Protein AF-0000000084349035 (afdb_homodimer)

InterPro domains:
  IPR007837 DNA damage-inducible protein DinB [PF05163] (9-173)
  IPR007837 DNA damage-inducible protein DinB [PTHR37302] (5-172)
  IPR034660 DinB/YfiT-like putative metalloenzymes [G3DSA:1.20.120.450] (2-173)
  IPR034660 DinB/YfiT-like putative metalloenzymes [SSF109854] (6-169)

Sequence (350 aa):
MNRIEHIGLLANYNQWMNRKVYETAGALTDAALTADRHAFFGSILGTLNHLTLGDTVWLKRFAEHPAGFSALAPLNAIATPVDLRQLAFADIRELSAHRAWLDQLILDWAHSLHESHLDQRLSYHSMGGVASEKPFFGLLTHFFNHQTHHRGQVTTLLSQAGVDVGDTDLLALIDMNRIEHIGLLANYNQWMNRKVYETAGALTDAALTADRHAFFGSILGTLNHLTLGDTVWLKRFAEHPAGFSALAPLNAIATPVDLRQLAFADIRELSAHRAWLDQLILDWAHSLHESHLDQRLSYHSMGGVASEKPFFGLLTHFFNHQTHHRGQVTTLLSQAGVDVGDTDLLALID

Structure (mmCIF, N/CA/C/O backbone):
data_AF-0000000084349035-model_v1
#
loop_
_entity.id
_entity.type
_entity.pdbx_description
1 polymer 'Uncharacterized damage-inducible protein DinB (Forms a four-helix bundle)'
#
loop_
_atom_site.group_PDB
_atom_site.id
_atom_site.type_symbol
_atom_site.label_atom_id
_atom_site.label_alt_id
_atom_site.label_comp_id
_atom_site.label_asym_id
_atom_site.label_entity_id
_atom_site.label_seq_id
_atom_site.pdbx_PDB_ins_code
_atom_site.Cartn_x
_atom_site.Cartn_y
_atom_site.Cartn_z
_atom_site.occupancy
_atom_site.B_iso_or_equiv
_atom_site.auth_seq_id
_atom_site.auth_comp_id
_atom_site.auth_asym_id
_atom_site.auth_atom_id
_atom_site.pdbx_PDB_model_num
ATOM 1 N N . MET A 1 1 ? -19.703 0.799 -4.73 1 93.06 1 MET A N 1
ATOM 2 C CA . MET A 1 1 ? -18.672 -0.213 -4.98 1 93.06 1 MET A CA 1
ATOM 3 C C . MET A 1 1 ? -18.75 -1.331 -3.947 1 93.06 1 MET A C 1
ATOM 5 O O . MET A 1 1 ? -18.766 -1.068 -2.742 1 93.06 1 MET A O 1
ATOM 9 N N . ASN A 1 2 ? -18.938 -2.578 -4.457 1 95.94 2 ASN A N 1
ATOM 10 C CA . ASN A 1 2 ? -18.953 -3.732 -3.564 1 95.94 2 ASN A CA 1
ATOM 11 C C . ASN A 1 2 ? -17.578 -4.375 -3.463 1 95.94 2 ASN A C 1
ATOM 13 O O . ASN A 1 2 ? -16.594 -3.836 -3.984 1 95.94 2 ASN A O 1
ATOM 17 N N . ARG A 1 3 ? -17.469 -5.52 -2.715 1 98.12 3 ARG A N 1
ATOM 18 C CA . ARG A 1 3 ? -16.156 -6.129 -2.465 1 98.12 3 ARG A CA 1
ATOM 19 C C . ARG A 1 3 ? -15.523 -6.602 -3.764 1 98.12 3 ARG A C 1
ATOM 21 O O . ARG A 1 3 ? -14.312 -6.477 -3.947 1 98.12 3 ARG A O 1
ATOM 28 N N . ILE A 1 4 ? -16.281 -7.039 -4.711 1 98.12 4 ILE A N 1
ATOM 29 C CA . ILE A 1 4 ? -15.758 -7.551 -5.973 1 98.12 4 ILE A CA 1
ATOM 30 C C . ILE A 1 4 ? -15.227 -6.395 -6.816 1 98.12 4 ILE A C 1
ATOM 32 O O . ILE A 1 4 ? -14.141 -6.488 -7.402 1 98.12 4 ILE A O 1
ATOM 36 N N . GLU A 1 5 ? -15.953 -5.348 -6.84 1 97.56 5 GLU A N 1
ATOM 37 C CA . GLU A 1 5 ? -15.508 -4.156 -7.559 1 97.56 5 GLU A CA 1
ATOM 38 C C . GLU A 1 5 ? -14.234 -3.58 -6.945 1 97.56 5 GLU A C 1
ATOM 40 O O . GLU A 1 5 ? -13.367 -3.088 -7.66 1 97.56 5 GLU A O 1
ATOM 45 N N . HIS A 1 6 ? -14.156 -3.637 -5.633 1 98.06 6 HIS A N 1
ATOM 46 C CA . HIS A 1 6 ? -12.969 -3.207 -4.906 1 98.06 6 HIS A CA 1
ATOM 47 C C . HIS A 1 6 ? -11.742 -4.012 -5.332 1 98.06 6 HIS A C 1
ATOM 49 O O . HIS A 1 6 ? -10.688 -3.438 -5.625 1 98.06 6 HIS A O 1
ATOM 55 N N . ILE A 1 7 ? -11.852 -5.309 -5.391 1 98.62 7 ILE A N 1
ATOM 56 C CA . ILE A 1 7 ? -10.75 -6.18 -5.793 1 98.62 7 ILE A CA 1
ATOM 57 C C . ILE A 1 7 ? -10.375 -5.891 -7.246 1 98.62 7 ILE A C 1
ATOM 59 O O . ILE A 1 7 ? -9.188 -5.836 -7.582 1 98.62 7 ILE A O 1
ATOM 63 N N . GLY A 1 8 ? -11.375 -5.699 -8.086 1 98.5 8 GLY A N 1
ATOM 64 C CA . GLY A 1 8 ? -11.109 -5.328 -9.469 1 98.5 8 GLY A CA 1
ATOM 65 C C . GLY A 1 8 ? -10.328 -4.031 -9.594 1 98.5 8 GLY A C 1
ATOM 66 O O . GLY A 1 8 ? -9.414 -3.93 -10.422 1 98.5 8 GLY A O 1
ATOM 67 N N . LEU A 1 9 ? -10.688 -3.023 -8.805 1 98.62 9 LEU A N 1
ATOM 68 C CA . LEU A 1 9 ? -9.977 -1.748 -8.805 1 98.62 9 LEU A CA 1
ATOM 69 C C . LEU A 1 9 ? -8.516 -1.941 -8.43 1 98.62 9 LEU A C 1
ATOM 71 O O . LEU A 1 9 ? -7.621 -1.382 -9.07 1 98.62 9 LEU A O 1
ATOM 75 N N . LEU A 1 10 ? -8.273 -2.775 -7.434 1 98.81 10 LEU A N 1
ATOM 76 C CA . LEU A 1 10 ? -6.906 -3.002 -6.977 1 98.81 10 LEU A CA 1
ATOM 77 C C . LEU A 1 10 ? -6.109 -3.785 -8.016 1 98.81 10 LEU A C 1
ATOM 79 O O . LEU A 1 10 ? -4.918 -3.533 -8.203 1 98.81 10 LEU A O 1
ATOM 83 N N . ALA A 1 11 ? -6.738 -4.727 -8.672 1 98.88 11 ALA A N 1
ATOM 84 C CA . ALA A 1 11 ? -6.066 -5.469 -9.734 1 98.88 11 ALA A CA 1
ATOM 85 C C . ALA A 1 11 ? -5.695 -4.555 -10.898 1 98.88 11 ALA A C 1
ATOM 87 O O . ALA A 1 11 ? -4.59 -4.641 -11.438 1 98.88 11 ALA A O 1
ATOM 88 N N . ASN A 1 12 ? -6.605 -3.684 -11.273 1 98.81 12 ASN A N 1
ATOM 89 C CA . ASN A 1 12 ? -6.328 -2.701 -12.312 1 98.81 12 ASN A CA 1
ATOM 90 C C . ASN A 1 12 ? -5.191 -1.764 -11.914 1 98.81 12 ASN A C 1
ATOM 92 O O . ASN A 1 12 ? -4.297 -1.484 -12.711 1 98.81 12 ASN A O 1
ATOM 96 N N . TYR A 1 13 ? -5.281 -1.313 -10.719 1 98.88 13 TYR A N 1
ATOM 97 C CA . TYR A 1 13 ? -4.227 -0.444 -10.219 1 98.88 13 TYR A CA 1
ATOM 98 C C . TYR A 1 13 ? -2.877 -1.152 -10.242 1 98.88 13 TYR A C 1
ATOM 100 O O . TYR A 1 13 ? -1.86 -0.556 -10.602 1 98.88 13 TYR A O 1
ATOM 108 N N . ASN A 1 14 ? -2.902 -2.396 -9.781 1 98.81 14 ASN A N 1
ATOM 109 C CA . ASN A 1 14 ? -1.683 -3.197 -9.766 1 98.81 14 ASN A CA 1
ATOM 110 C C . ASN A 1 14 ? -1.037 -3.258 -11.148 1 98.81 14 ASN A C 1
ATOM 112 O O . ASN A 1 14 ? 0.162 -3.006 -11.289 1 98.81 14 ASN A O 1
ATOM 116 N N . GLN A 1 15 ? -1.802 -3.559 -12.148 1 98.88 15 GLN A N 1
ATOM 117 C CA . GLN A 1 15 ? -1.268 -3.629 -13.5 1 98.88 15 GLN A CA 1
ATOM 118 C C . GLN A 1 15 ? -0.793 -2.26 -13.977 1 98.88 15 GLN A C 1
ATOM 120 O O . GLN A 1 15 ? 0.288 -2.139 -14.555 1 98.88 15 GLN A O 1
ATOM 125 N N . TRP A 1 16 ? -1.578 -1.244 -13.758 1 98.88 16 TRP A N 1
ATOM 126 C CA . TRP A 1 16 ? -1.267 0.125 -14.156 1 98.88 16 TRP A CA 1
ATOM 127 C C . TRP A 1 16 ? 0.053 0.583 -13.547 1 98.88 16 TRP A C 1
ATOM 129 O O . TRP A 1 16 ? 0.921 1.105 -14.25 1 98.88 16 TRP A O 1
ATOM 139 N N . MET A 1 17 ? 0.26 0.341 -12.305 1 98.81 17 MET A N 1
ATOM 140 C CA . MET A 1 17 ? 1.459 0.774 -11.594 1 98.81 17 MET A CA 1
ATOM 141 C C . MET A 1 17 ? 2.672 -0.045 -12.023 1 98.81 17 MET A C 1
ATOM 143 O O . MET A 1 17 ? 3.771 0.494 -12.164 1 98.81 17 MET A O 1
ATOM 147 N N . ASN A 1 18 ? 2.445 -1.357 -12.141 1 98.88 18 ASN A N 1
ATOM 148 C CA . ASN A 1 18 ? 3.568 -2.176 -12.586 1 98.88 18 ASN A CA 1
ATOM 149 C C . ASN A 1 18 ? 4.055 -1.752 -13.969 1 98.88 18 ASN A C 1
ATOM 151 O O . ASN A 1 18 ? 5.258 -1.716 -14.227 1 98.88 18 ASN A O 1
ATOM 155 N N . ARG A 1 19 ? 3.133 -1.452 -14.859 1 98.75 19 ARG A N 1
ATOM 156 C CA . ARG A 1 19 ? 3.541 -0.981 -16.188 1 98.75 19 ARG A CA 1
ATOM 157 C C . ARG A 1 19 ? 4.426 0.255 -16.078 1 98.75 19 ARG A C 1
ATOM 159 O O . ARG A 1 19 ? 5.473 0.334 -16.719 1 98.75 19 ARG A O 1
ATOM 166 N N . LYS A 1 20 ? 4.109 1.179 -15.289 1 98.81 20 LYS A N 1
ATOM 167 C CA . LYS A 1 20 ? 4.879 2.406 -15.102 1 98.81 20 LYS A CA 1
ATOM 168 C C . LYS A 1 20 ? 6.242 2.109 -14.484 1 98.81 20 LYS A C 1
ATOM 170 O O . LYS A 1 20 ? 7.262 2.645 -14.93 1 98.81 20 LYS A O 1
ATOM 175 N N . VAL A 1 21 ? 6.25 1.271 -13.469 1 98.88 21 VAL A N 1
ATOM 176 C CA . VAL A 1 21 ? 7.477 0.943 -12.75 1 98.88 21 VAL A CA 1
ATOM 177 C C . VAL A 1 21 ? 8.453 0.239 -13.688 1 98.88 21 VAL A C 1
ATOM 179 O O . VAL A 1 21 ? 9.633 0.601 -13.75 1 98.88 21 VAL A O 1
ATOM 182 N N . TYR A 1 22 ? 7.961 -0.703 -14.438 1 98.88 22 TYR A N 1
ATOM 183 C CA . TYR A 1 22 ? 8.852 -1.492 -15.281 1 98.88 22 TYR A CA 1
ATOM 184 C C . TYR A 1 22 ? 9.297 -0.696 -16.5 1 98.88 22 TYR A C 1
ATOM 186 O O . TYR A 1 22 ? 10.414 -0.86 -16.984 1 98.88 22 TYR A O 1
ATOM 194 N N . GLU A 1 23 ? 8.398 0.173 -17 1 98.69 23 GLU A N 1
ATOM 195 C CA . GLU A 1 23 ? 8.828 1.087 -18.062 1 98.69 23 GLU A CA 1
ATOM 196 C C . GLU A 1 23 ? 9.953 2.002 -17.578 1 98.69 23 GLU A C 1
ATOM 198 O O . GLU A 1 23 ? 10.961 2.174 -18.266 1 98.69 23 GLU A O 1
ATOM 203 N N . THR A 1 24 ? 9.812 2.555 -16.438 1 98.75 24 THR A N 1
ATOM 204 C CA . THR A 1 24 ? 10.797 3.455 -15.852 1 98.75 24 THR A CA 1
ATOM 205 C C . THR A 1 24 ? 12.094 2.715 -15.555 1 98.75 24 THR A C 1
ATOM 207 O O . THR A 1 24 ? 13.18 3.199 -15.875 1 98.75 24 THR A O 1
ATOM 210 N N . ALA A 1 25 ? 11.992 1.536 -14.945 1 98.75 25 ALA A N 1
ATOM 211 C CA . ALA A 1 25 ? 13.164 0.721 -14.633 1 98.75 25 ALA A CA 1
ATOM 212 C C . ALA A 1 25 ? 13.883 0.289 -15.914 1 98.75 25 ALA A C 1
ATOM 214 O O . ALA A 1 25 ? 15.109 0.184 -15.938 1 98.75 25 ALA A O 1
ATOM 215 N N . GLY A 1 26 ? 13.086 0.036 -16.922 1 97.44 26 GLY A N 1
ATOM 216 C CA . GLY A 1 26 ? 13.633 -0.427 -18.188 1 97.44 26 GLY A CA 1
ATOM 217 C C . GLY A 1 26 ? 14.539 0.594 -18.859 1 97.44 26 GLY A C 1
ATOM 218 O O . GLY A 1 26 ? 15.305 0.255 -19.766 1 97.44 26 GLY A O 1
ATOM 219 N N . ALA A 1 27 ? 14.477 1.832 -18.438 1 96.56 27 ALA A N 1
ATOM 220 C CA . ALA A 1 27 ? 15.297 2.904 -19 1 96.56 27 ALA A CA 1
ATOM 221 C C . ALA A 1 27 ? 16.672 2.939 -18.359 1 96.56 27 ALA A C 1
ATOM 223 O O . ALA A 1 27 ? 17.578 3.607 -18.859 1 96.56 27 ALA A O 1
ATOM 224 N N . LEU A 1 28 ? 16.906 2.164 -17.359 1 98.5 28 LEU A N 1
ATOM 225 C CA . LEU A 1 28 ? 18.188 2.135 -16.641 1 98.5 28 LEU A CA 1
ATOM 226 C C . LEU A 1 28 ? 19.109 1.073 -17.234 1 98.5 28 LEU A C 1
ATOM 228 O O . LEU A 1 28 ? 18.641 0.13 -17.875 1 98.5 28 LEU A O 1
ATOM 232 N N . THR A 1 29 ? 20.422 1.23 -17 1 98.62 29 THR A N 1
ATOM 233 C CA . THR A 1 29 ? 21.375 0.203 -17.406 1 98.62 29 THR A CA 1
ATOM 234 C C . THR A 1 29 ? 21.266 -1.018 -16.5 1 98.62 29 THR A C 1
ATOM 236 O O . THR A 1 29 ? 20.812 -0.913 -15.359 1 98.62 29 THR A O 1
ATOM 239 N N . ASP A 1 30 ? 21.719 -2.145 -17 1 98.25 30 ASP A N 1
ATOM 240 C CA . ASP A 1 30 ? 21.75 -3.352 -16.172 1 98.25 30 ASP A CA 1
ATOM 241 C C . ASP A 1 30 ? 22.547 -3.129 -14.898 1 98.25 30 ASP A C 1
ATOM 243 O O . ASP A 1 30 ? 22.188 -3.629 -13.828 1 98.25 30 ASP A O 1
ATOM 247 N N . ALA A 1 31 ? 23.641 -2.418 -15.031 1 98.31 31 ALA A N 1
ATOM 248 C CA . ALA A 1 31 ? 24.484 -2.115 -13.883 1 98.31 31 ALA A CA 1
ATOM 249 C C . ALA A 1 31 ? 23.719 -1.298 -12.844 1 98.31 31 ALA A C 1
ATOM 251 O O . ALA A 1 31 ? 23.812 -1.564 -11.641 1 98.31 31 ALA A O 1
ATOM 252 N N . ALA A 1 32 ? 22.938 -0.352 -13.242 1 98.56 32 ALA A N 1
ATOM 253 C CA . ALA A 1 32 ? 22.156 0.477 -12.336 1 98.56 32 ALA A CA 1
ATOM 254 C C . ALA A 1 32 ? 21.062 -0.343 -11.648 1 98.56 32 ALA A C 1
ATOM 256 O O . ALA A 1 32 ? 20.781 -0.132 -10.469 1 98.56 32 ALA A O 1
ATOM 257 N N . LEU A 1 33 ? 20.484 -1.244 -12.367 1 98.75 33 LEU A N 1
ATOM 258 C CA . LEU A 1 33 ? 19.391 -2.062 -11.859 1 98.75 33 LEU A CA 1
ATOM 259 C C . LEU A 1 33 ? 19.875 -3.018 -10.781 1 98.75 33 LEU A C 1
ATOM 261 O O . LEU A 1 33 ? 19.141 -3.328 -9.844 1 98.75 33 LEU A O 1
ATOM 265 N N . THR A 1 34 ? 21.078 -3.432 -10.852 1 98.38 34 THR A N 1
ATOM 266 C CA . THR A 1 34 ? 21.578 -4.461 -9.945 1 98.38 34 THR A CA 1
ATOM 267 C C . THR A 1 34 ? 22.453 -3.84 -8.852 1 98.38 34 THR A C 1
ATOM 269 O O . THR A 1 34 ? 22.875 -4.527 -7.922 1 98.38 34 THR A O 1
ATOM 272 N N . ALA A 1 35 ? 22.766 -2.541 -8.969 1 98.19 35 ALA A N 1
ATOM 273 C CA . ALA A 1 35 ? 23.609 -1.864 -7.992 1 98.19 35 ALA A CA 1
ATOM 274 C C . ALA A 1 35 ? 23.062 -2.045 -6.578 1 98.19 35 ALA A C 1
ATOM 276 O O . ALA A 1 35 ? 21.859 -1.979 -6.355 1 98.19 35 ALA A O 1
ATOM 277 N N . ASP A 1 36 ? 23.984 -2.297 -5.629 1 98.25 36 ASP A N 1
ATOM 278 C CA . ASP A 1 36 ? 23.594 -2.328 -4.227 1 98.25 36 ASP A CA 1
ATOM 279 C C . ASP A 1 36 ? 23.188 -0.939 -3.738 1 98.25 36 ASP A C 1
ATOM 281 O O . ASP A 1 36 ? 24.016 -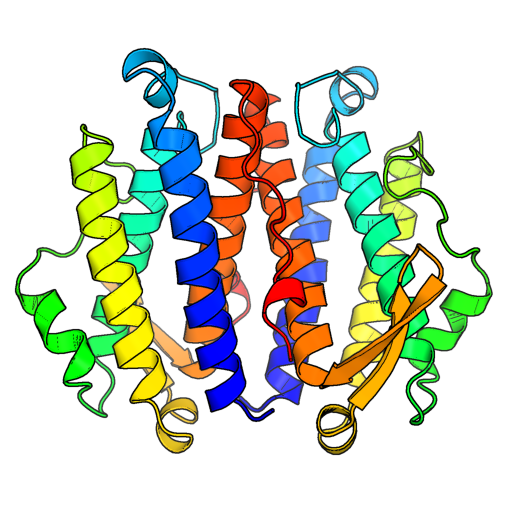0.024 -3.701 1 98.25 36 ASP A O 1
ATOM 285 N N . ARG A 1 37 ? 21.984 -0.809 -3.4 1 97.94 37 ARG A N 1
ATOM 286 C CA . ARG A 1 37 ? 21.469 0.483 -2.961 1 97.94 37 ARG A CA 1
ATOM 287 C C . ARG A 1 37 ? 21.094 0.446 -1.483 1 97.94 37 ARG A C 1
ATOM 289 O O . ARG A 1 37 ? 20.328 1.289 -1.011 1 97.94 37 ARG A O 1
ATOM 296 N N . HIS A 1 38 ? 21.469 -0.606 -0.817 1 97.56 38 HIS A N 1
ATOM 297 C CA . HIS A 1 38 ? 21.25 -0.802 0.611 1 97.56 38 HIS A CA 1
ATOM 298 C C . HIS A 1 38 ? 19.75 -0.841 0.933 1 97.56 38 HIS A C 1
ATOM 300 O O . HIS A 1 38 ? 19.328 -0.411 2.01 1 97.56 38 HIS A O 1
ATOM 306 N N . ALA A 1 39 ? 18.984 -1.241 -0.05 1 96.44 39 ALA A N 1
ATOM 307 C CA . ALA A 1 39 ? 17.562 -1.497 0.182 1 96.44 39 ALA A CA 1
ATOM 308 C C . ALA A 1 39 ? 17.359 -2.863 0.827 1 96.44 39 ALA A C 1
ATOM 310 O O . ALA A 1 39 ? 18.281 -3.68 0.887 1 96.44 39 ALA A O 1
ATOM 311 N N . PHE A 1 40 ? 16.172 -3.119 1.333 1 95.81 40 PHE A N 1
ATOM 312 C CA . PHE A 1 40 ? 15.867 -4.363 2.029 1 95.81 40 PHE A CA 1
ATOM 313 C C . PHE A 1 40 ? 16.203 -5.57 1.163 1 95.81 40 PHE A C 1
ATOM 315 O O . PHE A 1 40 ? 16.75 -6.559 1.655 1 95.81 40 PHE A O 1
ATOM 322 N N . PHE A 1 41 ? 15.938 -5.438 -0.162 1 97.31 41 PHE A N 1
ATOM 323 C CA . PHE A 1 41 ? 16.281 -6.508 -1.094 1 97.31 41 PHE A CA 1
ATOM 324 C C . PHE A 1 41 ? 17.453 -6.105 -1.971 1 97.31 41 PHE A C 1
ATOM 326 O O . PHE A 1 41 ? 17.578 -6.57 -3.105 1 97.31 41 PHE A O 1
ATOM 333 N N . GLY A 1 42 ? 18.172 -5.172 -1.518 1 97.94 42 GLY A N 1
ATOM 334 C CA . GLY A 1 42 ? 19.484 -4.801 -2.051 1 97.94 42 GLY A CA 1
ATOM 335 C C . GLY A 1 42 ? 19.391 -3.814 -3.199 1 97.94 42 GLY A C 1
ATOM 336 O O . GLY A 1 42 ? 20 -2.744 -3.152 1 97.94 42 GLY A O 1
ATOM 337 N N . SER A 1 43 ? 18.672 -4.152 -4.262 1 98.69 43 SER A N 1
ATOM 338 C CA . SER A 1 43 ? 18.672 -3.379 -5.5 1 98.69 43 SER A CA 1
ATOM 339 C C . SER A 1 43 ? 17.266 -3.217 -6.059 1 98.69 43 SER A C 1
ATOM 341 O O . SER A 1 43 ? 16.312 -3.787 -5.52 1 98.69 43 SER A O 1
ATOM 343 N N . ILE A 1 44 ? 17.172 -2.393 -7.098 1 98.88 44 ILE A N 1
ATOM 344 C CA . ILE A 1 44 ? 15.906 -2.256 -7.816 1 98.88 44 ILE A CA 1
ATOM 345 C C . ILE A 1 44 ? 15.461 -3.619 -8.344 1 98.88 44 ILE A C 1
ATOM 347 O O . ILE A 1 44 ? 14.336 -4.051 -8.102 1 98.88 44 ILE A O 1
ATOM 351 N N . LEU A 1 45 ? 16.406 -4.336 -9.008 1 98.88 45 LEU A N 1
ATOM 352 C CA . LEU A 1 45 ? 16.078 -5.633 -9.594 1 98.88 45 LEU A CA 1
ATOM 353 C C . LEU A 1 45 ? 15.734 -6.645 -8.508 1 98.88 45 LEU A C 1
ATOM 355 O O . LEU A 1 45 ? 14.805 -7.441 -8.672 1 98.88 45 LEU A O 1
ATOM 359 N N . GLY A 1 46 ? 16.484 -6.594 -7.414 1 98.81 46 GLY A N 1
ATOM 360 C CA . GLY A 1 46 ? 16.188 -7.484 -6.305 1 98.81 46 GLY A CA 1
ATOM 361 C C . GLY A 1 46 ? 14.797 -7.277 -5.734 1 98.81 46 GLY A C 1
ATOM 362 O O . GLY A 1 46 ? 14.086 -8.242 -5.441 1 98.81 46 GLY A O 1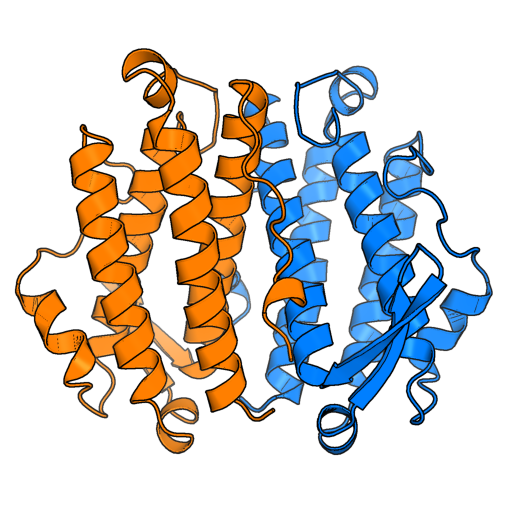
ATOM 363 N N . THR A 1 47 ? 14.375 -6.07 -5.566 1 98.88 47 THR A N 1
ATOM 364 C CA . THR A 1 47 ? 13.062 -5.758 -5.023 1 98.88 47 THR A CA 1
ATOM 365 C C . THR A 1 47 ? 11.961 -6.191 -5.988 1 98.88 47 THR A C 1
ATOM 367 O O . THR A 1 47 ? 10.945 -6.754 -5.57 1 98.88 47 THR A O 1
ATOM 370 N N . LEU A 1 48 ? 12.156 -5.945 -7.258 1 98.94 48 LEU A N 1
ATOM 371 C CA . LEU A 1 48 ? 11.172 -6.34 -8.258 1 98.94 48 LEU A CA 1
ATOM 372 C C . LEU A 1 48 ? 11.055 -7.859 -8.336 1 98.94 48 LEU A C 1
ATOM 374 O O . LEU A 1 48 ? 9.961 -8.398 -8.531 1 98.94 48 LEU A O 1
ATOM 378 N N . ASN A 1 49 ? 12.203 -8.555 -8.234 1 98.94 49 ASN A N 1
ATOM 379 C CA . ASN A 1 49 ? 12.156 -10.008 -8.141 1 98.94 49 ASN A CA 1
ATOM 380 C C . ASN A 1 49 ? 11.32 -10.469 -6.953 1 98.94 49 ASN A C 1
ATOM 382 O O . ASN A 1 49 ? 10.43 -11.305 -7.098 1 98.94 49 ASN A O 1
ATOM 386 N N . HIS A 1 50 ? 11.555 -9.891 -5.809 1 98.81 50 HIS A N 1
ATOM 387 C CA . HIS A 1 50 ? 10.812 -10.258 -4.613 1 98.81 50 HIS A CA 1
ATOM 388 C C . HIS A 1 50 ? 9.305 -10.117 -4.832 1 98.81 50 HIS A C 1
ATOM 390 O O . HIS A 1 50 ? 8.531 -10.992 -4.457 1 98.81 50 HIS A O 1
ATOM 396 N N . LEU A 1 51 ? 8.938 -9.023 -5.379 1 98.75 51 LEU A N 1
ATOM 397 C CA . LEU A 1 51 ? 7.52 -8.758 -5.594 1 98.75 51 LEU A CA 1
ATOM 398 C C . LEU A 1 51 ? 6.895 -9.82 -6.492 1 98.75 51 LEU A C 1
ATOM 400 O O . LEU A 1 51 ? 5.805 -10.32 -6.207 1 98.75 51 LEU A O 1
ATOM 404 N N . THR A 1 52 ? 7.562 -10.141 -7.559 1 98.75 52 THR A N 1
ATOM 405 C CA . THR A 1 52 ? 7.074 -11.133 -8.508 1 98.75 52 THR A CA 1
ATOM 406 C C . THR A 1 52 ? 7.004 -12.516 -7.855 1 98.75 52 THR A C 1
ATOM 408 O O . THR A 1 52 ? 6 -13.219 -7.988 1 98.75 52 THR A O 1
ATOM 411 N N . LEU A 1 53 ? 8.023 -12.859 -7.141 1 98.75 53 LEU A N 1
ATOM 412 C CA . LEU A 1 53 ? 8.07 -14.164 -6.484 1 98.75 53 LEU A CA 1
ATOM 413 C C . LEU A 1 53 ? 7.02 -14.258 -5.383 1 98.75 53 LEU A C 1
ATOM 415 O O . LEU A 1 53 ? 6.32 -15.266 -5.273 1 98.75 53 LEU A O 1
ATOM 419 N N . GLY A 1 54 ? 6.93 -13.219 -4.582 1 98.5 54 GLY A N 1
ATOM 420 C CA . GLY A 1 54 ? 5.91 -13.188 -3.545 1 98.5 54 GLY A CA 1
ATOM 421 C C . GLY A 1 54 ? 4.5 -13.32 -4.094 1 98.5 54 GLY A C 1
ATOM 422 O O . GLY A 1 54 ? 3.684 -14.062 -3.543 1 98.5 54 GLY A O 1
ATOM 423 N N . ASP A 1 55 ? 4.211 -12.586 -5.152 1 98.81 55 ASP A N 1
ATOM 424 C CA . ASP A 1 55 ? 2.906 -12.695 -5.797 1 98.81 55 ASP A CA 1
ATOM 425 C C . ASP A 1 55 ? 2.641 -14.125 -6.262 1 98.81 55 ASP A C 1
ATOM 427 O O . ASP A 1 55 ? 1.529 -14.633 -6.109 1 98.81 55 ASP A O 1
ATOM 431 N N . THR A 1 56 ? 3.635 -14.742 -6.867 1 98.75 56 THR A N 1
ATOM 432 C CA . THR A 1 56 ? 3.49 -16.109 -7.359 1 98.75 56 THR A CA 1
ATOM 433 C C . THR A 1 56 ? 3.121 -17.047 -6.227 1 98.75 56 THR A C 1
ATOM 435 O O . THR A 1 56 ? 2.201 -17.859 -6.359 1 98.75 56 THR A O 1
ATOM 438 N N . VAL A 1 57 ? 3.764 -16.938 -5.109 1 98.56 57 VAL A N 1
ATOM 439 C CA . VAL A 1 57 ? 3.494 -17.781 -3.959 1 98.56 57 VAL A CA 1
ATOM 440 C C . VAL A 1 57 ? 2.045 -17.609 -3.512 1 98.56 57 VAL A C 1
ATOM 442 O O . VAL A 1 57 ? 1.322 -18.594 -3.328 1 98.56 57 VAL A O 1
ATOM 445 N N . TRP A 1 58 ? 1.622 -16.406 -3.363 1 98.69 58 TRP A N 1
ATOM 446 C CA . TRP A 1 58 ? 0.274 -16.156 -2.863 1 98.69 58 TRP A CA 1
ATOM 447 C C . TRP A 1 58 ? -0.774 -16.609 -3.873 1 98.69 58 TRP A C 1
ATOM 449 O O . TRP A 1 58 ? -1.797 -17.188 -3.496 1 98.69 58 TRP A O 1
ATOM 459 N N . LEU A 1 59 ? -0.529 -16.344 -5.152 1 98.81 59 LEU A N 1
ATOM 460 C CA . LEU A 1 59 ? -1.488 -16.766 -6.164 1 98.81 59 LEU A CA 1
ATOM 461 C C . LEU A 1 59 ? -1.619 -18.297 -6.176 1 98.81 59 LEU A C 1
ATOM 463 O O . LEU A 1 59 ? -2.717 -18.828 -6.359 1 98.81 59 LEU A O 1
ATOM 467 N N . LYS A 1 60 ? -0.56 -18.969 -6.008 1 98.44 60 LYS A N 1
ATOM 468 C CA . LYS A 1 60 ? -0.622 -20.422 -5.934 1 98.44 60 LYS A CA 1
ATOM 469 C C . LYS A 1 60 ? -1.381 -20.875 -4.691 1 98.44 60 LYS A C 1
ATOM 471 O O . LYS A 1 60 ? -2.113 -21.859 -4.73 1 98.44 60 LYS A O 1
ATOM 476 N N . ARG A 1 61 ? -1.257 -20.203 -3.555 1 98.38 61 ARG A N 1
ATOM 477 C CA . ARG A 1 61 ? -2.092 -20.469 -2.389 1 98.38 61 ARG A CA 1
ATOM 478 C C . ARG A 1 61 ? -3.562 -20.219 -2.697 1 98.38 61 ARG A C 1
ATOM 480 O O . ARG A 1 61 ? -4.426 -21.016 -2.326 1 98.38 61 ARG A O 1
ATOM 487 N N . PHE A 1 62 ? -3.834 -19.078 -3.395 1 98.62 62 PHE A N 1
ATOM 488 C CA . PHE A 1 62 ? -5.207 -18.734 -3.742 1 98.62 62 PHE A CA 1
ATOM 489 C C . PHE A 1 62 ? -5.816 -19.797 -4.648 1 98.62 62 PHE A C 1
ATOM 491 O O . PHE A 1 62 ? -7.023 -20.062 -4.594 1 98.62 62 PHE A O 1
ATOM 498 N N . ALA A 1 63 ? -4.996 -20.453 -5.469 1 97.75 63 ALA A N 1
ATOM 499 C CA . ALA A 1 63 ? -5.457 -21.5 -6.367 1 97.75 63 ALA A CA 1
ATOM 500 C C . ALA A 1 63 ? -5.953 -22.719 -5.586 1 97.75 63 ALA A C 1
ATOM 502 O O . ALA A 1 63 ? -6.641 -23.578 -6.137 1 97.75 63 ALA A O 1
ATOM 503 N N . GLU A 1 64 ? -5.633 -22.797 -4.293 1 96.31 64 GLU A N 1
ATOM 504 C CA . GLU A 1 64 ? -6.086 -23.906 -3.453 1 96.31 64 GLU A CA 1
ATOM 505 C C . GLU A 1 64 ? -7.492 -23.656 -2.92 1 96.31 64 GLU A C 1
ATOM 507 O O . GLU A 1 64 ? -8.062 -24.5 -2.23 1 96.31 64 GLU A O 1
ATOM 512 N N . HIS A 1 65 ? -8.008 -22.516 -3.191 1 97.94 65 HIS A N 1
ATOM 513 C CA . HIS A 1 65 ? -9.383 -22.219 -2.809 1 97.94 65 HIS A CA 1
ATOM 514 C C . HIS A 1 65 ? -10.344 -23.281 -3.33 1 97.94 65 HIS A C 1
ATOM 516 O O . HIS A 1 65 ? -10.211 -23.734 -4.465 1 97.94 65 HIS A O 1
ATOM 522 N N . PRO A 1 66 ? -11.32 -23.641 -2.578 1 97.12 66 PRO A N 1
ATOM 523 C CA . PRO A 1 66 ? -12.227 -24.719 -2.961 1 97.12 66 PRO A CA 1
ATOM 524 C C . PRO A 1 66 ? -13.023 -24.406 -4.227 1 97.12 66 PRO A C 1
ATOM 526 O O . PRO A 1 66 ? -13.539 -25.312 -4.879 1 97.12 66 PRO A O 1
ATOM 529 N N . ALA A 1 67 ? -13.141 -23.172 -4.57 1 97 67 ALA A N 1
ATOM 530 C CA . ALA A 1 67 ? -13.875 -22.781 -5.773 1 97 67 ALA A CA 1
ATOM 531 C C . ALA A 1 67 ? -13.164 -23.281 -7.031 1 97 67 ALA A C 1
ATOM 533 O O . ALA A 1 67 ? -13.773 -23.359 -8.102 1 97 67 ALA A O 1
ATOM 534 N N . GLY A 1 68 ? -11.859 -23.578 -6.969 1 96.81 68 GLY A N 1
ATOM 535 C CA . GLY A 1 68 ? -11.141 -24.094 -8.117 1 96.81 68 GLY A CA 1
ATOM 536 C C . GLY A 1 68 ? -11.047 -23.109 -9.266 1 96.81 68 GLY A C 1
ATOM 537 O O . GLY A 1 68 ? -11.406 -23.422 -10.398 1 96.81 68 GLY A O 1
ATOM 538 N N . PHE A 1 69 ? -10.438 -21.984 -9.102 1 98.06 69 PHE A N 1
ATOM 539 C CA . PHE A 1 69 ? -10.375 -20.906 -10.07 1 98.06 69 PHE A CA 1
ATOM 540 C C . PHE A 1 69 ? -9.594 -21.328 -11.312 1 98.06 69 PHE A C 1
ATOM 542 O O . PHE A 1 69 ? -8.367 -21.359 -11.289 1 98.06 69 PHE A O 1
ATOM 549 N N . SER A 1 70 ? -10.273 -21.5 -12.438 1 98.19 70 SER A N 1
ATOM 550 C CA . SER A 1 70 ? -9.633 -21.906 -13.688 1 98.19 70 SER A CA 1
ATOM 551 C C . SER A 1 70 ? -8.664 -20.844 -14.188 1 98.19 70 SER A C 1
ATOM 553 O O . SER A 1 70 ? -7.676 -21.156 -14.844 1 98.19 70 SER A O 1
ATOM 555 N N . ALA A 1 71 ? -8.984 -19.594 -13.852 1 98.25 71 ALA A N 1
ATOM 556 C CA . ALA A 1 71 ? -8.148 -18.484 -14.297 1 98.25 71 ALA A CA 1
ATOM 557 C C . ALA A 1 71 ? -6.727 -18.609 -13.75 1 98.25 71 ALA A C 1
ATOM 559 O O . ALA A 1 71 ? -5.789 -18.031 -14.297 1 98.25 71 ALA A O 1
ATOM 560 N N . LEU A 1 72 ? -6.516 -19.391 -12.664 1 98.62 72 LEU A N 1
ATOM 561 C CA . LEU A 1 72 ? -5.199 -19.5 -12.047 1 98.62 72 LEU A CA 1
ATOM 562 C C . LEU A 1 72 ? -4.496 -20.781 -12.5 1 98.62 72 LEU A C 1
ATOM 564 O O . LEU A 1 72 ? -3.369 -21.047 -12.078 1 98.62 72 LEU A O 1
ATOM 568 N N . ALA A 1 73 ? -5.062 -21.5 -13.414 1 98.38 73 ALA A N 1
ATOM 569 C CA . ALA A 1 73 ? -4.535 -22.766 -13.898 1 98.38 73 ALA A CA 1
ATOM 570 C C . ALA A 1 73 ? -3.16 -22.594 -14.531 1 98.38 73 ALA A C 1
ATOM 572 O O . ALA A 1 73 ? -2.285 -23.453 -14.391 1 98.38 73 ALA A O 1
ATOM 573 N N . PRO A 1 74 ? -2.945 -21.469 -15.219 1 98.5 74 PRO A N 1
ATOM 574 C CA . PRO A 1 74 ? -1.643 -21.297 -15.867 1 98.5 74 PRO A CA 1
ATOM 575 C C . PRO A 1 74 ? -0.483 -21.312 -14.875 1 98.5 74 PRO A C 1
ATOM 577 O O . PRO A 1 74 ? 0.66 -21.578 -15.258 1 98.5 74 PRO A O 1
ATOM 580 N N . LEU A 1 75 ? -0.702 -21.094 -13.602 1 98.44 75 LEU A N 1
ATOM 581 C CA . LEU A 1 75 ? 0.341 -21.094 -12.586 1 98.44 75 LEU A CA 1
ATOM 582 C C . LEU A 1 75 ? 0.923 -22.5 -12.406 1 98.44 75 LEU A C 1
ATOM 584 O O . LEU A 1 75 ? 2.016 -22.656 -11.859 1 98.44 75 LEU A O 1
ATOM 588 N N . ASN A 1 76 ? 0.171 -23.5 -12.82 1 97.56 76 ASN A N 1
ATOM 589 C CA . ASN A 1 76 ? 0.641 -24.875 -12.711 1 97.56 76 ASN A CA 1
ATOM 590 C C . ASN A 1 76 ? 1.902 -25.109 -13.547 1 97.56 76 ASN A C 1
ATOM 592 O O . ASN A 1 76 ? 2.656 -26.047 -13.289 1 97.56 76 ASN A O 1
ATOM 596 N N . ALA A 1 77 ? 2.127 -24.25 -14.469 1 96.62 77 ALA A N 1
ATOM 597 C CA . ALA A 1 77 ? 3.227 -24.422 -15.406 1 96.62 77 ALA A CA 1
ATOM 598 C C . ALA A 1 77 ? 4.535 -23.891 -14.836 1 96.62 77 ALA A C 1
ATOM 600 O O . ALA A 1 77 ? 5.602 -24.062 -15.43 1 96.62 77 ALA A O 1
ATOM 601 N N . ILE A 1 78 ? 4.457 -23.234 -13.672 1 96.81 78 ILE A N 1
ATOM 602 C CA . ILE A 1 78 ? 5.691 -22.672 -13.133 1 96.81 78 ILE A CA 1
ATOM 603 C C . ILE A 1 78 ? 5.922 -23.188 -11.719 1 96.81 78 ILE A C 1
ATOM 605 O O . ILE A 1 78 ? 4.973 -23.531 -11.016 1 96.81 78 ILE A O 1
ATOM 609 N N . ALA A 1 79 ? 7.18 -23.203 -11.32 1 96 79 ALA A N 1
ATOM 610 C CA . ALA A 1 79 ? 7.555 -23.719 -10.008 1 96 79 ALA A CA 1
ATOM 611 C C . ALA A 1 79 ? 7.215 -22.703 -8.914 1 96 79 ALA A C 1
ATOM 613 O O . ALA A 1 79 ? 7.238 -21.5 -9.148 1 96 79 ALA A O 1
ATOM 614 N N . THR A 1 80 ? 6.887 -23.203 -7.695 1 96.44 80 THR A N 1
ATOM 615 C CA . THR A 1 80 ? 6.723 -22.328 -6.539 1 96.44 80 THR A CA 1
ATOM 616 C C . THR A 1 80 ? 8.078 -21.812 -6.051 1 96.44 80 THR A C 1
ATOM 618 O O . THR A 1 80 ? 8.992 -22.609 -5.805 1 96.44 80 THR A O 1
ATOM 621 N N . PRO A 1 81 ? 8.156 -20.5 -5.902 1 97 81 PRO A N 1
ATOM 622 C CA . PRO A 1 81 ? 9.422 -19.984 -5.367 1 97 81 PRO A CA 1
ATOM 623 C C . PRO A 1 81 ? 9.727 -20.516 -3.969 1 97 81 PRO A C 1
ATOM 625 O O . PRO A 1 81 ? 8.836 -20.594 -3.123 1 97 81 PRO A O 1
ATOM 628 N N . VAL A 1 82 ? 11.031 -20.828 -3.672 1 94.06 82 VAL A N 1
ATOM 629 C CA . VAL A 1 82 ? 11.414 -21.391 -2.387 1 94.06 82 VAL A CA 1
ATOM 630 C C . VAL A 1 82 ? 12.234 -20.375 -1.594 1 94.06 82 VAL A C 1
ATOM 632 O O . VAL A 1 82 ? 12.43 -20.531 -0.386 1 94.06 82 VAL A O 1
ATOM 635 N N . ASP A 1 83 ? 12.734 -19.406 -2.297 1 96 83 ASP A N 1
ATOM 636 C CA . ASP A 1 83 ? 13.508 -18.328 -1.711 1 96 83 ASP A CA 1
ATOM 637 C C . ASP A 1 83 ? 13.078 -16.969 -2.283 1 96 83 ASP A C 1
ATOM 639 O O . ASP A 1 83 ? 13.352 -16.672 -3.447 1 96 83 ASP A O 1
ATOM 643 N N . LEU A 1 84 ? 12.531 -16.188 -1.441 1 96.81 84 LEU A N 1
ATOM 644 C CA . LEU A 1 84 ? 11.945 -14.93 -1.905 1 96.81 84 LEU A CA 1
ATOM 645 C C . LEU A 1 84 ? 13.008 -13.844 -2.035 1 96.81 84 LEU A C 1
ATOM 647 O O . LEU A 1 84 ? 12.719 -12.734 -2.488 1 96.81 84 LEU A O 1
ATOM 651 N N . ARG A 1 85 ? 14.258 -14.141 -1.728 1 96.19 85 ARG A N 1
ATOM 652 C CA . ARG A 1 85 ? 15.344 -13.172 -1.882 1 96.19 85 ARG A CA 1
ATOM 653 C C . ARG A 1 85 ? 16.172 -13.484 -3.123 1 96.19 85 ARG A C 1
ATOM 655 O O . ARG A 1 85 ? 17.062 -12.711 -3.486 1 96.19 85 ARG A O 1
ATOM 662 N N . GLN A 1 86 ? 15.812 -14.562 -3.783 1 95.25 86 GLN A N 1
ATOM 663 C CA . GLN A 1 86 ? 16.578 -14.992 -4.945 1 95.25 86 GLN A CA 1
ATOM 664 C C . GLN A 1 86 ? 16.344 -14.07 -6.137 1 95.25 86 GLN A C 1
ATOM 666 O O . GLN A 1 86 ? 15.258 -13.508 -6.293 1 95.25 86 GLN A O 1
ATOM 671 N N . LEU A 1 87 ? 17.359 -13.914 -6.941 1 96.88 87 LEU A N 1
ATOM 672 C CA . LEU A 1 87 ? 17.219 -13.273 -8.242 1 96.88 87 LEU A CA 1
ATOM 673 C C . LEU A 1 87 ? 16.828 -14.289 -9.312 1 96.88 87 LEU A C 1
ATOM 675 O O . LEU A 1 87 ? 17.641 -14.625 -10.172 1 96.88 87 LEU A O 1
ATOM 679 N N . ALA A 1 88 ? 15.625 -14.695 -9.273 1 97.88 88 ALA A N 1
ATOM 680 C CA . ALA A 1 88 ? 15.109 -15.672 -10.227 1 97.88 88 ALA A CA 1
ATOM 681 C C . ALA A 1 88 ? 15.203 -15.148 -11.656 1 97.88 88 ALA A C 1
ATOM 683 O O . ALA A 1 88 ? 15.344 -15.93 -12.602 1 97.88 88 ALA A O 1
ATOM 684 N N . PHE A 1 89 ? 15.109 -13.836 -11.859 1 98.12 89 PHE A N 1
ATOM 685 C CA . PHE A 1 89 ? 15.297 -13.148 -13.133 1 98.12 89 PHE A CA 1
ATOM 686 C C . PHE A 1 89 ? 16.469 -12.188 -13.062 1 98.12 89 PHE A C 1
ATOM 688 O O . PHE A 1 89 ? 16.422 -11.188 -12.344 1 98.12 89 PHE A O 1
ATOM 695 N N . ALA A 1 90 ? 17.469 -12.461 -13.797 1 97.44 90 ALA A N 1
ATOM 696 C CA . ALA A 1 90 ? 18.656 -11.617 -13.812 1 97.44 90 ALA A CA 1
ATOM 697 C C . ALA A 1 90 ? 18.531 -10.492 -14.844 1 97.44 90 ALA A C 1
ATOM 699 O O . ALA A 1 90 ? 19.25 -9.5 -14.781 1 97.44 90 ALA A O 1
ATOM 700 N N . ASP A 1 91 ? 17.578 -10.719 -15.789 1 97.81 91 ASP A N 1
ATOM 701 C CA . ASP A 1 91 ? 17.344 -9.773 -16.875 1 97.81 91 ASP A CA 1
ATOM 702 C C . ASP A 1 91 ? 16 -9.062 -16.688 1 97.81 91 ASP A C 1
ATOM 704 O O . ASP A 1 91 ? 14.953 -9.703 -16.641 1 97.81 91 ASP A O 1
ATOM 708 N N . ILE A 1 92 ? 16.047 -7.773 -16.672 1 98.56 92 ILE A N 1
ATOM 709 C CA . ILE A 1 92 ? 14.844 -6.973 -16.422 1 98.56 92 ILE A CA 1
ATOM 710 C C . ILE A 1 92 ? 13.828 -7.215 -17.531 1 98.56 92 ILE A C 1
ATOM 712 O O . ILE A 1 92 ? 12.617 -7.152 -17.297 1 98.56 92 ILE A O 1
ATOM 716 N N . ARG A 1 93 ? 14.328 -7.469 -18.766 1 98.38 93 ARG A N 1
ATOM 717 C CA . ARG A 1 93 ? 13.398 -7.715 -19.859 1 98.38 93 ARG A CA 1
ATOM 718 C C . ARG A 1 93 ? 12.617 -9 -19.641 1 98.38 93 ARG A C 1
ATOM 720 O O . ARG A 1 93 ? 11.414 -9.055 -19.891 1 98.38 93 ARG A O 1
ATOM 727 N N . GLU A 1 94 ? 13.266 -10 -19.172 1 98.62 94 GLU A N 1
ATOM 728 C CA . GLU A 1 94 ? 12.594 -11.258 -18.844 1 98.62 94 GLU A CA 1
ATOM 729 C C . GLU A 1 94 ? 11.641 -11.078 -17.656 1 98.62 94 GLU A C 1
ATOM 731 O O . GLU A 1 94 ? 10.516 -11.586 -17.688 1 98.62 94 GLU A O 1
ATOM 736 N N . LEU A 1 95 ? 12.102 -10.422 -16.688 1 98.81 95 LEU A N 1
ATOM 737 C CA . LEU A 1 95 ? 11.266 -10.156 -15.523 1 98.81 95 LEU A CA 1
ATOM 738 C C . LEU A 1 95 ? 10.023 -9.359 -15.922 1 98.81 95 LEU A C 1
ATOM 740 O O . LEU A 1 95 ? 8.922 -9.641 -15.445 1 98.81 95 LEU A O 1
ATOM 744 N N . SER A 1 96 ? 10.234 -8.367 -16.766 1 98.88 96 SER A N 1
ATOM 745 C CA . SER A 1 96 ? 9.141 -7.527 -17.234 1 98.88 96 SER A CA 1
ATOM 746 C C . SER A 1 96 ? 8.086 -8.359 -17.953 1 98.88 96 SER A C 1
ATOM 748 O O . SER A 1 96 ? 6.887 -8.172 -17.75 1 98.88 96 SER A O 1
ATOM 750 N N . ALA A 1 97 ? 8.508 -9.211 -18.828 1 98.81 97 ALA A N 1
ATOM 751 C CA . ALA A 1 97 ? 7.578 -10.07 -19.562 1 98.81 97 ALA A CA 1
ATOM 752 C C . ALA A 1 97 ? 6.797 -10.969 -18.609 1 98.81 97 ALA A C 1
ATOM 754 O O . ALA A 1 97 ? 5.586 -11.133 -18.75 1 98.81 97 ALA A O 1
ATOM 755 N N . HIS A 1 98 ? 7.484 -11.523 -17.656 1 98.75 98 HIS A N 1
ATOM 756 C CA . HIS A 1 98 ? 6.824 -12.375 -16.672 1 98.75 98 HIS A CA 1
ATOM 757 C C . HIS A 1 98 ? 5.832 -11.578 -15.828 1 98.75 98 HIS A C 1
ATOM 759 O O . HIS A 1 98 ? 4.719 -12.047 -15.57 1 98.75 98 HIS A O 1
ATOM 765 N N . ARG A 1 99 ? 6.234 -10.414 -15.406 1 98.88 99 ARG A N 1
ATOM 766 C CA . ARG A 1 99 ? 5.359 -9.539 -14.633 1 98.88 99 ARG A CA 1
ATOM 767 C C . ARG A 1 99 ? 4.086 -9.219 -15.414 1 98.88 99 ARG A C 1
ATOM 769 O O . ARG A 1 99 ? 2.988 -9.258 -14.852 1 98.88 99 ARG A O 1
ATOM 776 N N . ALA A 1 100 ? 4.227 -8.875 -16.672 1 98.88 100 ALA A N 1
ATOM 777 C CA . ALA A 1 100 ? 3.066 -8.562 -17.5 1 98.88 100 ALA A CA 1
ATOM 778 C C . ALA A 1 100 ? 2.105 -9.742 -17.562 1 98.88 100 ALA A C 1
ATOM 780 O O . ALA A 1 100 ? 0.888 -9.57 -17.469 1 98.88 100 ALA A O 1
ATOM 781 N N . TRP A 1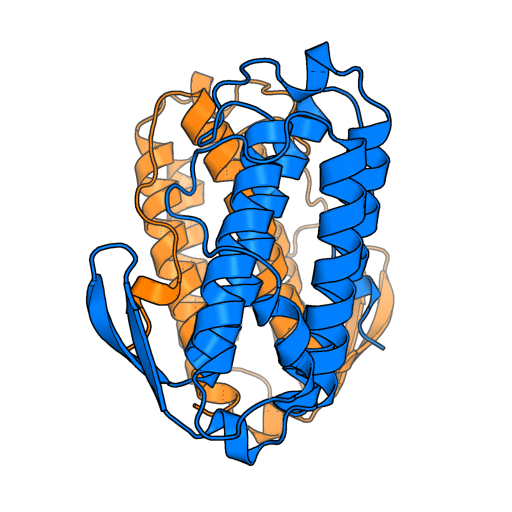 101 ? 2.654 -10.891 -17.766 1 98.88 101 TRP A N 1
ATOM 782 C CA . TRP A 1 101 ? 1.852 -12.109 -17.781 1 98.88 101 TRP A CA 1
ATOM 783 C C . TRP A 1 101 ? 1.122 -12.305 -16.453 1 98.88 101 TRP A C 1
ATOM 785 O O . TRP A 1 101 ? -0.083 -12.57 -16.438 1 98.88 101 TRP A O 1
ATOM 795 N N . LEU A 1 102 ? 1.816 -12.164 -15.359 1 98.88 102 LEU A N 1
ATOM 796 C CA . LEU A 1 102 ? 1.254 -12.336 -14.023 1 98.88 102 LEU A CA 1
ATOM 797 C C . LEU A 1 102 ? 0.161 -11.305 -13.758 1 98.88 102 LEU A C 1
ATOM 799 O O . LEU A 1 102 ? -0.873 -11.633 -13.172 1 98.88 102 LEU A O 1
ATOM 803 N N . ASP A 1 103 ? 0.406 -10.055 -14.125 1 98.94 103 ASP A N 1
ATOM 804 C CA . ASP A 1 103 ? -0.583 -9 -13.93 1 98.94 103 ASP A CA 1
ATOM 805 C C . ASP A 1 103 ? -1.873 -9.305 -14.688 1 98.94 103 ASP A C 1
ATOM 807 O O . ASP A 1 103 ? -2.971 -9.07 -14.18 1 98.94 103 ASP A O 1
ATOM 811 N N . GLN A 1 104 ? -1.706 -9.773 -15.922 1 98.88 104 GLN A N 1
ATOM 812 C CA . GLN A 1 104 ? -2.895 -10.156 -16.672 1 98.88 104 GLN A CA 1
ATOM 813 C C . GLN A 1 104 ? -3.631 -11.312 -16.016 1 98.88 104 GLN A C 1
ATOM 815 O O . GLN A 1 104 ? -4.863 -11.32 -15.953 1 98.88 104 GLN A O 1
ATOM 820 N N . LEU A 1 105 ? -2.916 -12.297 -15.531 1 98.88 105 LEU A N 1
ATOM 821 C CA . LEU A 1 105 ? -3.502 -13.422 -14.805 1 98.88 105 LEU A CA 1
ATOM 822 C C . LEU A 1 105 ? -4.277 -12.93 -13.586 1 98.88 105 LEU A C 1
ATOM 824 O O . LEU A 1 105 ? -5.395 -13.391 -13.328 1 98.88 105 LEU A O 1
ATOM 828 N N . ILE A 1 106 ? -3.707 -12.023 -12.805 1 98.94 106 ILE A N 1
ATOM 829 C CA . ILE A 1 106 ? -4.352 -11.445 -11.633 1 98.94 106 ILE A CA 1
ATOM 830 C C . ILE A 1 106 ? -5.648 -10.75 -12.039 1 98.94 106 ILE A C 1
ATOM 832 O O . ILE A 1 106 ? -6.676 -10.898 -11.367 1 98.94 106 ILE A O 1
ATOM 836 N N . LEU A 1 107 ? -5.574 -9.992 -13.117 1 98.81 107 LEU A N 1
ATOM 837 C CA . LEU A 1 107 ? -6.754 -9.289 -13.602 1 98.81 107 LEU A CA 1
ATOM 838 C C . LEU A 1 107 ? -7.855 -10.273 -13.992 1 98.81 107 LEU A C 1
ATOM 840 O O . LEU A 1 107 ? -9.008 -10.109 -13.594 1 98.81 107 LEU A O 1
ATOM 844 N N . ASP A 1 108 ? -7.52 -11.281 -14.812 1 98.75 108 ASP A N 1
ATOM 845 C CA . ASP A 1 108 ? -8.484 -12.289 -15.227 1 98.75 108 ASP A CA 1
ATOM 846 C C . ASP A 1 108 ? -9.086 -13.008 -14.023 1 98.75 108 ASP A C 1
ATOM 848 O O . ASP A 1 108 ? -10.297 -13.227 -13.961 1 98.75 108 ASP A O 1
ATOM 852 N N . TRP A 1 109 ? -8.266 -13.367 -13.102 1 98.81 109 TRP A N 1
ATOM 853 C CA . TRP A 1 109 ? -8.703 -14.047 -11.883 1 98.81 109 TRP A CA 1
ATOM 854 C C . TRP A 1 109 ? -9.633 -13.156 -11.062 1 98.81 109 TRP A C 1
ATOM 856 O O . TRP A 1 109 ? -10.695 -13.602 -10.625 1 98.81 109 TRP A O 1
ATOM 866 N N . ALA A 1 110 ? -9.219 -11.898 -10.836 1 98.62 110 ALA A N 1
ATOM 867 C CA . ALA A 1 110 ? -10.047 -10.953 -10.086 1 98.62 110 ALA A CA 1
ATOM 868 C C . ALA A 1 110 ? -11.438 -10.836 -10.695 1 98.62 110 ALA A C 1
ATOM 870 O O . ALA A 1 110 ? -12.438 -10.758 -9.977 1 98.62 110 ALA A O 1
ATOM 871 N N . HIS A 1 111 ? -11.5 -10.859 -12 1 97.5 111 HIS A N 1
ATOM 872 C CA . HIS A 1 111 ? -12.766 -10.711 -12.711 1 97.5 111 HIS A CA 1
ATOM 873 C C . HIS A 1 111 ? -13.609 -11.977 -12.609 1 97.5 111 HIS A C 1
ATOM 875 O O . HIS A 1 111 ? -14.812 -11.945 -12.875 1 97.5 111 HIS A O 1
ATOM 881 N N . SER A 1 112 ? -13 -13.047 -12.258 1 98 112 SER A N 1
ATOM 882 C CA . SER A 1 112 ? -13.719 -14.312 -12.156 1 98 112 SER A CA 1
ATOM 883 C C . SER A 1 112 ? -14.297 -14.523 -10.766 1 98 112 SER A C 1
ATOM 885 O O . SER A 1 112 ? -15.062 -15.461 -10.531 1 98 112 SER A O 1
ATOM 887 N N . LEU A 1 113 ? -13.969 -13.688 -9.789 1 98.44 113 LEU A N 1
ATOM 888 C CA . LEU A 1 113 ? -14.375 -13.852 -8.398 1 98.44 113 LEU A CA 1
ATOM 889 C C . LEU A 1 113 ? -15.852 -13.523 -8.219 1 98.44 113 LEU A C 1
ATOM 891 O O . LEU A 1 113 ? -16.391 -12.648 -8.898 1 98.44 113 LEU A O 1
ATOM 895 N N . HIS A 1 114 ? -16.469 -14.211 -7.285 1 97.81 114 HIS A N 1
ATOM 896 C CA . HIS A 1 114 ? -17.828 -13.945 -6.82 1 97.81 114 HIS A CA 1
ATOM 897 C C . HIS A 1 114 ? -17.844 -13.641 -5.324 1 97.81 114 HIS A C 1
ATOM 899 O O . HIS A 1 114 ? -16.953 -14.07 -4.59 1 97.81 114 HIS A O 1
ATOM 905 N N . GLU A 1 115 ? -18.906 -12.945 -4.992 1 97.5 115 GLU A N 1
ATOM 906 C CA . GLU A 1 115 ? -19.016 -12.523 -3.598 1 97.5 115 GLU A CA 1
ATOM 907 C C . GLU A 1 115 ? -18.906 -13.711 -2.65 1 97.5 115 GLU A C 1
ATOM 909 O O . GLU A 1 115 ? -18.266 -13.617 -1.595 1 97.5 115 GLU A O 1
ATOM 914 N N . SER A 1 116 ? -19.5 -14.789 -3.01 1 97.69 116 SER A N 1
ATOM 915 C CA . SER A 1 116 ? -19.531 -15.953 -2.129 1 97.69 116 SER A CA 1
ATOM 916 C C . SER A 1 116 ? -18.125 -16.516 -1.913 1 97.69 116 SER A C 1
ATOM 918 O O . SER A 1 116 ? -17.859 -17.156 -0.895 1 97.69 116 SER A O 1
ATOM 920 N N . HIS A 1 117 ? -17.234 -16.328 -2.871 1 98.38 117 HIS A N 1
ATOM 921 C CA . HIS A 1 117 ? -15.852 -16.766 -2.709 1 98.38 117 HIS A CA 1
ATOM 922 C C . HIS A 1 117 ? -15.18 -16.062 -1.542 1 98.38 117 HIS A C 1
ATOM 924 O O . HIS A 1 117 ? -14.359 -16.656 -0.834 1 98.38 117 HIS A O 1
ATOM 930 N N . LEU A 1 118 ? -15.539 -14.758 -1.294 1 98.31 118 LEU A N 1
ATOM 931 C CA . LEU A 1 118 ? -14.875 -13.898 -0.324 1 98.31 118 LEU A CA 1
ATOM 932 C C . LEU A 1 118 ? -15.312 -14.234 1.097 1 98.31 118 LEU A C 1
ATOM 934 O O . LEU A 1 118 ? -14.68 -13.812 2.064 1 98.31 118 LEU A O 1
ATOM 938 N N . ASP A 1 119 ? -16.328 -15.016 1.19 1 97.62 119 ASP A N 1
ATOM 939 C CA . ASP A 1 119 ? -16.875 -15.344 2.504 1 97.62 119 ASP A CA 1
ATOM 940 C C . ASP A 1 119 ? -16.203 -16.594 3.08 1 97.62 119 ASP A C 1
ATOM 942 O O . ASP A 1 119 ? -16.438 -16.953 4.234 1 97.62 119 ASP A O 1
ATOM 946 N N . GLN A 1 120 ? -15.281 -17.219 2.354 1 97.19 120 GLN A N 1
ATOM 947 C CA . GLN A 1 120 ? -14.625 -18.453 2.779 1 97.19 120 GLN A CA 1
ATOM 948 C C . GLN A 1 120 ? -13.305 -18.156 3.494 1 97.19 120 GLN A C 1
ATOM 950 O O . GLN A 1 120 ? -12.82 -17.016 3.457 1 97.19 120 GLN A O 1
ATOM 955 N N . ARG A 1 121 ? -12.93 -19.172 4.262 1 97.56 121 ARG A N 1
ATOM 956 C CA . ARG A 1 121 ? -11.555 -19.188 4.746 1 97.56 121 ARG A CA 1
ATOM 957 C C . ARG A 1 121 ? -10.656 -20 3.82 1 97.56 121 ARG A C 1
ATOM 959 O O . ARG A 1 121 ? -11.117 -20.938 3.17 1 97.56 121 ARG A O 1
ATOM 966 N N . LEU A 1 122 ? -9.43 -19.594 3.742 1 98.25 122 LEU A N 1
ATOM 967 C CA . LEU A 1 122 ? -8.469 -20.328 2.93 1 98.25 122 LEU A CA 1
ATOM 968 C C . LEU A 1 122 ? -7.457 -21.062 3.811 1 98.25 122 LEU A C 1
ATOM 970 O O . LEU A 1 122 ? -6.836 -20.438 4.684 1 98.25 122 LEU A O 1
ATOM 974 N N . SER A 1 123 ? -7.324 -22.328 3.643 1 97.81 123 SER A N 1
ATOM 975 C CA . SER A 1 123 ? -6.254 -23.125 4.238 1 97.81 123 SER A CA 1
ATOM 976 C C . SER A 1 123 ? -5.016 -23.141 3.344 1 97.81 123 SER A C 1
ATOM 978 O O . SER A 1 123 ? -5.113 -23.406 2.146 1 97.81 123 SER A O 1
ATOM 980 N N . TYR A 1 124 ? -3.92 -22.797 3.934 1 97.06 124 TYR A N 1
ATOM 981 C CA . TYR A 1 124 ? -2.664 -22.766 3.193 1 97.06 124 TYR A CA 1
ATOM 982 C C . TYR A 1 124 ? -1.482 -23.062 4.109 1 97.06 124 TYR A C 1
ATOM 984 O O . TYR A 1 124 ? -1.664 -23.344 5.297 1 97.06 124 TYR A O 1
ATOM 992 N N . HIS A 1 125 ? -0.298 -23.125 3.561 1 95.56 125 HIS A N 1
ATOM 993 C CA . HIS A 1 125 ? 0.923 -23.328 4.332 1 95.56 125 HIS A CA 1
ATOM 994 C C . HIS A 1 125 ? 1.904 -22.188 4.125 1 95.56 125 HIS A C 1
ATOM 996 O O . HIS A 1 125 ? 2.035 -21.656 3.014 1 95.56 125 HIS A O 1
ATOM 1002 N N . SER A 1 126 ? 2.518 -21.812 5.266 1 92.88 126 SER A N 1
ATOM 1003 C CA . SER A 1 126 ? 3.605 -20.844 5.125 1 92.88 126 SER A CA 1
ATOM 1004 C C . SER A 1 126 ? 4.777 -21.438 4.352 1 92.88 126 SER A C 1
ATOM 1006 O O . SER A 1 126 ? 4.777 -22.625 4.039 1 92.88 126 SER A O 1
ATOM 1008 N N . MET A 1 127 ? 5.73 -20.594 4.035 1 90.25 127 MET A N 1
ATOM 1009 C CA . MET A 1 127 ? 6.914 -21.062 3.318 1 90.25 127 MET A CA 1
ATOM 1010 C C . MET A 1 127 ? 7.68 -22.094 4.141 1 90.25 127 MET A C 1
ATOM 1012 O O . MET A 1 127 ? 8.328 -22.984 3.586 1 90.25 127 MET A O 1
ATOM 1016 N N . GLY A 1 128 ? 7.535 -22.047 5.434 1 90.19 128 GLY A N 1
ATOM 1017 C CA . GLY A 1 128 ? 8.164 -23 6.32 1 90.19 128 GLY A CA 1
ATOM 1018 C C . GLY A 1 128 ? 7.352 -24.266 6.508 1 90.19 128 GLY A C 1
ATOM 1019 O O . GLY A 1 128 ? 7.719 -25.141 7.297 1 90.19 128 GLY A O 1
ATOM 1020 N N . GLY A 1 129 ? 6.203 -24.359 5.914 1 92.62 129 GLY A N 1
ATOM 1021 C CA . GLY A 1 129 ? 5.398 -25.562 5.945 1 92.62 129 GLY A CA 1
ATOM 1022 C C . GLY A 1 129 ? 4.363 -25.562 7.055 1 92.62 129 GLY A C 1
ATOM 1023 O O . GLY A 1 129 ? 3.689 -26.578 7.285 1 92.62 129 GLY A O 1
ATOM 1024 N N . VAL A 1 130 ? 4.207 -24.484 7.727 1 94.75 130 VAL A N 1
ATOM 1025 C CA . VAL A 1 130 ? 3.262 -24.406 8.836 1 94.75 130 VAL A CA 1
ATOM 1026 C C . VAL A 1 130 ? 1.851 -24.172 8.297 1 94.75 130 VAL A C 1
ATOM 1028 O O . VAL A 1 130 ? 1.61 -23.234 7.543 1 94.75 130 VAL A O 1
ATOM 1031 N N . ALA A 1 131 ? 0.932 -24.984 8.75 1 96.56 131 ALA A N 1
ATOM 1032 C CA . ALA A 1 131 ? -0.465 -24.859 8.336 1 96.56 131 ALA A CA 1
ATOM 1033 C C . ALA A 1 131 ? -1.098 -23.594 8.906 1 96.56 131 ALA A C 1
ATOM 1035 O O . ALA A 1 131 ? -0.865 -23.234 10.062 1 96.56 131 ALA A O 1
ATOM 1036 N N . SER A 1 132 ? -1.833 -22.906 8.016 1 96.06 132 SER A N 1
ATOM 1037 C CA . SER A 1 132 ? -2.559 -21.688 8.414 1 96.06 132 SER A CA 1
ATOM 1038 C C . SER A 1 132 ? -3.936 -21.641 7.758 1 96.06 132 SER A C 1
ATOM 1040 O O . SER A 1 132 ? -4.176 -22.312 6.746 1 96.06 132 SER A O 1
ATOM 1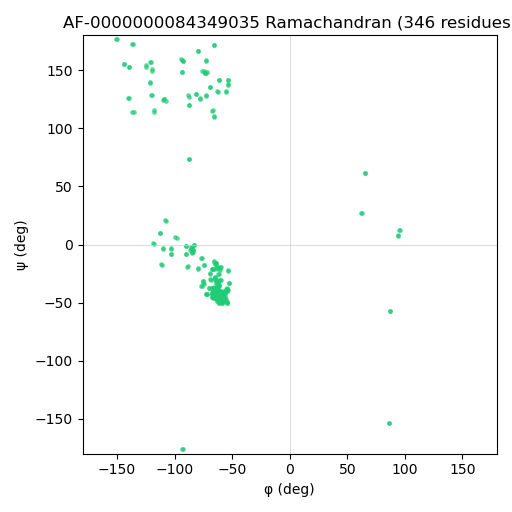042 N N . GLU A 1 133 ? -4.82 -20.984 8.391 1 97.62 133 GLU A N 1
ATOM 1043 C CA . GLU A 1 133 ? -6.152 -20.719 7.855 1 97.62 133 GLU A CA 1
ATOM 1044 C C . GLU A 1 133 ? -6.605 -19.297 8.195 1 97.62 133 GLU A C 1
ATOM 1046 O O . GLU A 1 133 ? -6.609 -18.906 9.359 1 97.62 133 GLU A O 1
ATOM 1051 N N . LYS A 1 134 ? -7 -18.516 7.168 1 97.56 134 LYS A N 1
ATOM 1052 C CA . LYS A 1 134 ? -7.398 -17.125 7.359 1 97.56 134 LYS A CA 1
ATOM 1053 C C . LYS A 1 134 ? -8.539 -16.734 6.422 1 97.56 134 LYS A C 1
ATOM 1055 O O . LYS A 1 134 ? -8.773 -17.406 5.414 1 97.56 134 LYS A O 1
ATOM 1060 N N . PRO A 1 135 ? -9.336 -15.711 6.809 1 98.12 135 PRO A N 1
ATOM 1061 C CA . PRO A 1 135 ? -10.375 -15.25 5.883 1 98.12 135 PRO A CA 1
ATOM 1062 C C . PRO A 1 135 ? -9.812 -14.867 4.516 1 98.12 135 PRO A C 1
ATOM 1064 O O . PRO A 1 135 ? -8.875 -14.07 4.426 1 98.12 135 PRO A O 1
ATOM 1067 N N . PHE A 1 136 ? -10.453 -15.375 3.451 1 98.56 136 PHE A N 1
ATOM 1068 C CA . PHE A 1 136 ? -9.938 -15.227 2.094 1 98.56 136 PHE A CA 1
ATOM 1069 C C . PHE A 1 136 ? -9.875 -13.75 1.703 1 98.56 136 PHE A C 1
ATOM 1071 O O . PHE A 1 136 ? -8.867 -13.289 1.173 1 98.56 136 PHE A O 1
ATOM 1078 N N . PHE A 1 137 ? -10.867 -12.953 2.018 1 98.69 137 PHE A N 1
ATOM 1079 C CA . PHE A 1 137 ? -10.883 -11.539 1.658 1 98.69 137 PHE A CA 1
ATOM 1080 C C . PHE A 1 137 ? -9.758 -10.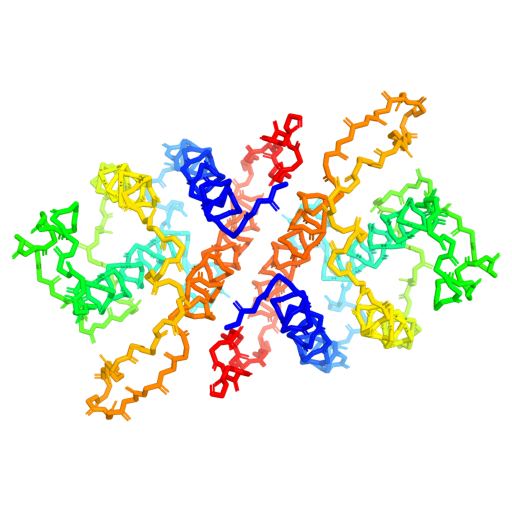789 2.369 1 98.69 137 PHE A C 1
ATOM 1082 O O . PHE A 1 137 ? -9.148 -9.891 1.797 1 98.69 137 PHE A O 1
ATOM 1089 N N . GLY A 1 138 ? -9.484 -11.117 3.588 1 98.56 138 GLY A N 1
ATOM 1090 C CA . GLY A 1 138 ? -8.344 -10.555 4.289 1 98.56 138 GLY A CA 1
ATOM 1091 C C . GLY A 1 138 ? -7.016 -10.859 3.617 1 98.56 138 GLY A C 1
ATOM 1092 O O . GLY A 1 138 ? -6.141 -9.992 3.539 1 98.56 138 GLY A O 1
ATOM 1093 N N . LEU A 1 139 ? -6.879 -12.047 3.129 1 98.62 139 LEU A N 1
ATOM 1094 C CA . LEU A 1 139 ? -5.656 -12.445 2.441 1 98.62 139 LEU A CA 1
ATOM 1095 C C . LEU A 1 139 ? -5.5 -11.688 1.127 1 98.62 139 LEU A C 1
ATOM 1097 O O . LEU A 1 139 ? -4.387 -11.32 0.744 1 98.62 139 LEU A O 1
ATOM 1101 N N . LEU A 1 140 ? -6.617 -11.461 0.443 1 98.81 140 LEU A N 1
ATOM 1102 C CA . LEU A 1 140 ? -6.555 -10.633 -0.759 1 98.81 140 LEU A CA 1
ATOM 1103 C C . LEU A 1 140 ? -6.133 -9.211 -0.421 1 98.81 140 LEU A C 1
ATOM 1105 O O . LEU A 1 140 ? -5.344 -8.602 -1.148 1 98.81 140 LEU A O 1
ATOM 1109 N N . THR A 1 141 ? -6.648 -8.688 0.699 1 98.69 141 THR A N 1
ATOM 1110 C CA . THR A 1 141 ? -6.254 -7.367 1.164 1 98.69 141 THR A CA 1
ATOM 1111 C C . THR A 1 141 ? -4.75 -7.305 1.412 1 98.69 141 THR A C 1
ATOM 1113 O O . THR A 1 141 ? -4.082 -6.367 0.972 1 98.69 141 THR A O 1
ATOM 1116 N N . HIS A 1 142 ? -4.219 -8.32 2.021 1 98.75 142 HIS A N 1
ATOM 1117 C CA . HIS A 1 142 ? -2.781 -8.398 2.256 1 98.75 142 HIS A CA 1
ATOM 1118 C C . HIS A 1 142 ? -2.01 -8.461 0.943 1 98.75 142 HIS A C 1
ATOM 1120 O O . HIS A 1 142 ? -0.988 -7.793 0.785 1 98.75 142 HIS A O 1
ATOM 1126 N N . PHE A 1 143 ? -2.547 -9.289 0.043 1 98.88 143 PHE A N 1
ATOM 1127 C CA . PHE A 1 143 ? -1.91 -9.5 -1.251 1 98.88 143 PHE A CA 1
ATOM 1128 C C . PHE A 1 143 ? -1.674 -8.172 -1.964 1 98.88 143 PHE A C 1
ATOM 1130 O O . PHE A 1 143 ? -0.542 -7.852 -2.33 1 98.88 143 PHE A O 1
ATOM 1137 N N . PHE A 1 144 ? -2.664 -7.34 -2.076 1 98.94 144 PHE A N 1
ATOM 1138 C CA . PHE A 1 144 ? -2.543 -6.078 -2.795 1 98.94 144 PHE A CA 1
ATOM 1139 C C . PHE A 1 144 ? -1.789 -5.051 -1.96 1 98.94 144 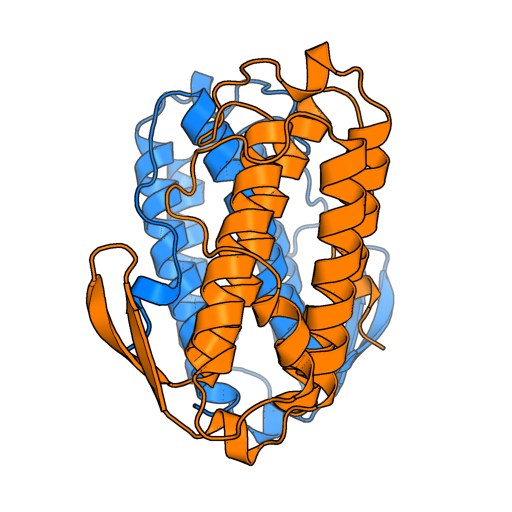PHE A C 1
ATOM 1141 O O . PHE A 1 144 ? -1.025 -4.246 -2.498 1 98.94 144 PHE A O 1
ATOM 1148 N N . ASN A 1 145 ? -1.952 -5.031 -0.653 1 98.88 145 ASN A N 1
ATOM 1149 C CA . ASN A 1 145 ? -1.222 -4.129 0.232 1 98.88 145 ASN A CA 1
ATOM 1150 C C . ASN A 1 145 ? 0.282 -4.379 0.167 1 98.88 145 ASN A C 1
ATOM 1152 O O . ASN A 1 145 ? 1.071 -3.434 0.134 1 98.88 145 ASN A O 1
ATOM 1156 N N . HIS A 1 146 ? 0.644 -5.645 0.168 1 98.88 146 HIS A N 1
ATOM 1157 C CA . HIS A 1 146 ? 2.041 -6.051 0.07 1 98.88 146 HIS A CA 1
ATOM 1158 C C . HIS A 1 146 ? 2.676 -5.539 -1.219 1 98.88 146 HIS A C 1
ATOM 1160 O O . HIS A 1 146 ? 3.793 -5.02 -1.202 1 98.88 146 HIS A O 1
ATOM 1166 N N . GLN A 1 147 ? 1.933 -5.68 -2.285 1 98.88 147 GLN A N 1
ATOM 1167 C CA . GLN A 1 147 ? 2.412 -5.176 -3.568 1 98.88 147 GLN A CA 1
ATOM 1168 C C . GLN A 1 147 ? 2.664 -3.672 -3.51 1 98.88 147 GLN A C 1
ATOM 1170 O O . GLN A 1 147 ? 3.713 -3.197 -3.949 1 98.88 147 GLN A O 1
ATOM 1175 N N . THR A 1 148 ? 1.703 -2.953 -2.979 1 98.88 148 THR A N 1
ATOM 1176 C CA . THR A 1 148 ? 1.82 -1.502 -2.881 1 98.88 148 THR A CA 1
ATOM 1177 C C . THR A 1 148 ? 3.039 -1.113 -2.051 1 98.88 148 THR A C 1
ATOM 1179 O O . THR A 1 148 ? 3.793 -0.214 -2.428 1 98.88 148 THR A O 1
ATOM 1182 N N . HIS A 1 149 ? 3.252 -1.842 -0.949 1 98.88 149 HIS A N 1
ATOM 1183 C CA . HIS A 1 149 ? 4.395 -1.579 -0.08 1 98.88 149 HIS A CA 1
ATOM 1184 C C . HIS A 1 149 ? 5.707 -1.722 -0.84 1 98.88 149 HIS A C 1
ATOM 1186 O O . HIS A 1 149 ? 6.527 -0.799 -0.853 1 98.88 149 HIS A O 1
ATOM 1192 N N . HIS A 1 150 ? 5.879 -2.764 -1.505 1 98.81 150 HIS A N 1
ATOM 1193 C CA . HIS A 1 150 ? 7.16 -3.027 -2.15 1 98.81 150 HIS A CA 1
ATOM 1194 C C . HIS A 1 150 ? 7.336 -2.168 -3.398 1 98.81 150 HIS A C 1
ATOM 1196 O O . HIS A 1 150 ? 8.453 -1.769 -3.73 1 98.81 150 HIS A O 1
ATOM 1202 N N . ARG A 1 151 ? 6.227 -1.841 -4.105 1 98.81 151 ARG A N 1
ATOM 1203 C CA . ARG A 1 151 ? 6.355 -0.858 -5.176 1 98.81 151 ARG A CA 1
ATOM 1204 C C . ARG A 1 151 ? 6.781 0.499 -4.625 1 98.81 151 ARG A C 1
ATOM 1206 O O . ARG A 1 151 ? 7.535 1.227 -5.273 1 98.81 151 ARG A O 1
ATOM 1213 N N . GLY A 1 152 ? 6.246 0.833 -3.436 1 98.69 152 GLY A N 1
ATOM 1214 C CA . GLY A 1 152 ? 6.723 2.041 -2.783 1 98.69 152 GLY A CA 1
ATOM 1215 C C . GLY A 1 152 ? 8.227 2.045 -2.561 1 98.69 152 GLY A C 1
ATOM 1216 O O . GLY A 1 152 ? 8.891 3.055 -2.805 1 98.69 152 GLY A O 1
ATOM 1217 N N . GLN A 1 153 ? 8.742 0.909 -2.145 1 98.69 153 GLN A N 1
ATOM 1218 C CA . GLN A 1 153 ? 10.188 0.79 -1.972 1 98.69 153 GLN A CA 1
ATOM 1219 C C . GLN A 1 153 ? 10.922 1.021 -3.289 1 98.69 153 GLN A C 1
ATOM 1221 O O . GLN A 1 153 ? 11.898 1.765 -3.338 1 98.69 153 GLN A O 1
ATOM 1226 N N . VAL A 1 154 ? 10.383 0.451 -4.34 1 98.75 154 VAL A N 1
ATOM 1227 C CA . VAL A 1 154 ? 11.016 0.536 -5.652 1 98.75 154 VAL A CA 1
ATOM 1228 C C . VAL A 1 154 ? 10.992 1.982 -6.141 1 98.75 154 VAL A C 1
ATOM 1230 O O . VAL A 1 154 ? 11.969 2.457 -6.734 1 98.75 154 VAL A O 1
ATOM 1233 N N . THR A 1 155 ? 9.906 2.707 -5.941 1 98.75 155 THR A N 1
ATOM 1234 C CA . THR A 1 155 ? 9.812 4.07 -6.453 1 98.75 155 THR A CA 1
ATOM 1235 C C . THR A 1 155 ? 10.859 4.969 -5.793 1 98.75 155 THR A C 1
ATOM 1237 O O . THR A 1 155 ? 11.375 5.895 -6.426 1 98.75 155 THR A O 1
ATOM 1240 N N . THR A 1 156 ? 11.188 4.656 -4.539 1 98.75 156 THR A N 1
ATOM 1241 C CA . THR A 1 156 ? 12.266 5.391 -3.887 1 98.75 156 THR A CA 1
ATOM 1242 C C . THR A 1 156 ? 13.602 5.129 -4.582 1 98.75 156 THR A C 1
ATOM 1244 O O . THR A 1 156 ? 14.352 6.062 -4.875 1 98.75 156 THR A O 1
ATOM 1247 N N . LEU A 1 157 ? 13.852 3.895 -4.852 1 98.81 157 LEU A N 1
ATOM 1248 C CA . LEU A 1 157 ? 15.102 3.516 -5.5 1 98.81 157 LEU A CA 1
ATOM 1249 C C . LEU A 1 157 ? 15.195 4.117 -6.898 1 98.81 157 LEU A C 1
ATOM 1251 O O . LEU A 1 157 ? 16.266 4.555 -7.32 1 98.81 157 LEU A O 1
ATOM 1255 N N . LEU A 1 158 ? 14.078 4.113 -7.605 1 98.75 158 LEU A N 1
ATOM 1256 C CA . LEU A 1 158 ? 14.047 4.707 -8.938 1 98.75 158 LEU A CA 1
ATOM 1257 C C . LEU A 1 158 ? 14.297 6.211 -8.875 1 98.75 158 LEU A C 1
ATOM 1259 O O . LEU A 1 158 ? 15.078 6.75 -9.656 1 98.75 158 LEU A O 1
ATOM 1263 N N . SER A 1 159 ? 13.711 6.871 -7.91 1 98.19 159 SER A N 1
ATOM 1264 C CA . SER A 1 159 ? 13.977 8.289 -7.703 1 98.19 159 SER A CA 1
ATOM 1265 C C . SER A 1 159 ? 15.461 8.547 -7.453 1 98.19 159 SER A C 1
ATOM 1267 O O . SER A 1 159 ? 16.031 9.477 -8.016 1 98.19 159 SER A O 1
ATOM 1269 N N . GLN A 1 160 ? 16.078 7.695 -6.68 1 98.19 160 GLN A N 1
ATOM 1270 C CA . GLN A 1 160 ? 17.484 7.832 -6.328 1 98.19 160 GLN A CA 1
ATOM 1271 C C . GLN A 1 160 ? 18.391 7.578 -7.535 1 98.19 160 GLN A C 1
ATOM 1273 O O . GLN A 1 160 ? 19.516 8.055 -7.582 1 98.19 160 GLN A O 1
ATOM 1278 N N . ALA A 1 161 ? 17.859 6.828 -8.461 1 98 161 ALA A N 1
ATOM 1279 C CA . ALA A 1 161 ? 18.594 6.547 -9.695 1 98 161 ALA A CA 1
ATOM 1280 C C . ALA A 1 161 ? 18.359 7.645 -10.734 1 98 161 ALA A C 1
ATOM 1282 O O . ALA A 1 161 ? 18.875 7.574 -11.844 1 98 161 ALA A O 1
ATOM 1283 N N . GLY A 1 162 ? 17.484 8.625 -10.438 1 97.12 162 GLY A N 1
ATOM 1284 C CA . GLY A 1 162 ? 17.312 9.805 -11.273 1 97.12 162 GLY A CA 1
ATOM 1285 C C . GLY A 1 162 ? 16.172 9.68 -12.258 1 97.12 162 GLY A C 1
ATOM 1286 O O . GLY A 1 162 ?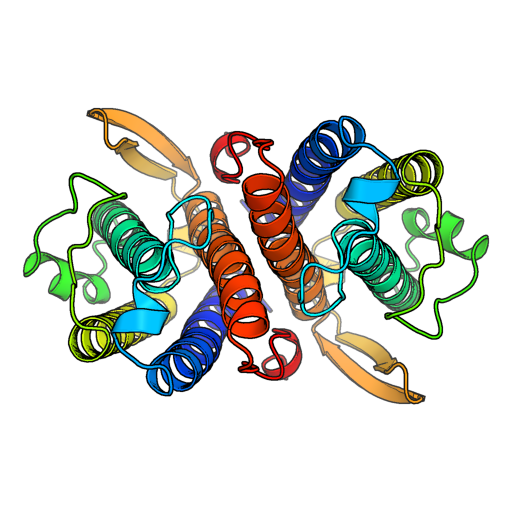 16.062 10.453 -13.203 1 97.12 162 GLY A O 1
ATOM 1287 N N . VAL A 1 163 ? 15.328 8.656 -12.07 1 97.75 163 VAL A N 1
ATOM 1288 C CA . VAL A 1 163 ? 14.188 8.477 -12.969 1 97.75 163 VAL A CA 1
ATOM 1289 C C . VAL A 1 163 ? 12.883 8.562 -12.172 1 97.75 163 VAL A C 1
ATOM 1291 O O . VAL A 1 163 ? 12.844 8.188 -10.992 1 97.75 163 VAL A O 1
ATOM 1294 N N . ASP A 1 164 ? 11.852 9.023 -12.812 1 96 164 ASP A N 1
ATOM 1295 C CA . ASP A 1 164 ? 10.578 9.312 -12.164 1 96 164 ASP A CA 1
ATOM 1296 C C . ASP A 1 164 ? 9.453 8.477 -12.758 1 96 164 ASP A C 1
ATOM 1298 O O . ASP A 1 164 ? 9.195 8.531 -13.961 1 96 164 ASP A O 1
ATOM 1302 N N . VAL A 1 165 ? 8.688 7.801 -11.922 1 97.75 165 VAL A N 1
ATOM 1303 C CA . VAL A 1 165 ? 7.609 6.906 -12.336 1 97.75 165 VAL A CA 1
ATOM 1304 C C . VAL A 1 165 ? 6.367 7.723 -12.695 1 97.75 165 VAL A C 1
ATOM 1306 O O . VAL A 1 165 ? 5.492 7.246 -13.422 1 97.75 165 VAL A O 1
ATOM 1309 N N . GLY A 1 166 ? 6.246 8.945 -12.242 1 97.31 166 GLY A N 1
ATOM 1310 C CA . GLY A 1 166 ? 5.066 9.773 -12.453 1 97.31 166 GLY A CA 1
ATOM 1311 C C . GLY A 1 166 ? 3.986 9.547 -11.414 1 97.31 166 GLY A C 1
ATOM 1312 O O . GLY A 1 166 ? 4.281 9.195 -10.273 1 97.31 166 GLY A O 1
ATOM 1313 N N . ASP A 1 167 ? 2.779 9.805 -11.797 1 97.31 167 ASP A N 1
ATOM 1314 C CA . ASP A 1 167 ? 1.659 9.711 -10.867 1 97.31 167 ASP A CA 1
ATOM 1315 C C . ASP A 1 167 ? 1.484 8.273 -10.359 1 97.31 167 ASP A C 1
ATOM 1317 O O . ASP A 1 167 ? 1.488 7.332 -11.156 1 97.31 167 ASP A O 1
ATOM 1321 N N . THR A 1 168 ? 1.351 8.117 -9.086 1 98.06 168 THR A N 1
ATOM 1322 C CA . THR A 1 168 ? 1.22 6.785 -8.5 1 98.06 168 THR A CA 1
ATOM 1323 C C . THR A 1 168 ? -0.122 6.633 -7.789 1 98.06 168 THR A C 1
ATOM 1325 O O . THR A 1 168 ? -0.413 5.582 -7.215 1 98.06 168 THR A O 1
ATOM 1328 N N . ASP A 1 169 ? -0.956 7.641 -7.789 1 98.25 169 ASP A N 1
ATOM 1329 C CA . ASP A 1 169 ? -2.164 7.633 -6.973 1 98.25 169 ASP A CA 1
ATOM 1330 C C . ASP A 1 169 ? -3.254 6.773 -7.613 1 98.25 169 ASP A C 1
ATOM 1332 O O . ASP A 1 169 ? -3.65 7.016 -8.75 1 98.25 169 ASP A O 1
ATOM 1336 N N . LEU A 1 170 ? -3.744 5.84 -6.82 1 98.62 170 LEU A N 1
ATOM 1337 C CA . LEU A 1 170 ? -4.875 5.004 -7.215 1 98.62 170 LEU A CA 1
ATOM 1338 C C . LEU A 1 170 ? -6.059 5.859 -7.641 1 98.62 170 LEU A C 1
ATOM 1340 O O . LEU A 1 170 ? -6.898 5.418 -8.43 1 98.62 170 LEU A O 1
ATOM 1344 N N . LEU A 1 171 ? -6.141 7.059 -7.23 1 97.56 171 LEU A N 1
ATOM 1345 C CA . LEU A 1 171 ? -7.191 8.039 -7.504 1 97.56 171 LEU A CA 1
ATOM 1346 C C . LEU A 1 171 ? -7.422 8.18 -9 1 97.56 171 LEU A C 1
ATOM 1348 O O . LEU A 1 171 ? -8.555 8.398 -9.445 1 97.56 171 LEU A O 1
ATOM 1352 N N . ALA A 1 172 ? -6.395 8.031 -9.773 1 96.88 172 ALA A N 1
ATOM 1353 C CA . ALA A 1 172 ? -6.434 8.203 -11.219 1 96.88 172 ALA A CA 1
ATOM 1354 C C . ALA A 1 172 ? -7.332 7.16 -11.875 1 96.88 172 ALA A C 1
ATOM 1356 O O . ALA A 1 172 ? -7.758 7.328 -13.023 1 96.88 172 ALA A O 1
ATOM 1357 N N . LEU A 1 173 ? -7.648 6.09 -11.172 1 98.19 173 LEU A N 1
ATOM 1358 C CA . LEU A 1 173 ? -8.375 4.977 -11.766 1 98.19 173 LEU A CA 1
ATOM 1359 C C . LEU A 1 173 ? -9.797 4.891 -11.211 1 98.19 173 LEU A C 1
ATOM 1361 O O . LEU A 1 173 ? -10.547 3.977 -11.547 1 98.19 173 LEU A O 1
ATOM 1365 N N . ILE A 1 174 ? -10.086 5.766 -10.266 1 97.31 174 ILE A N 1
ATOM 1366 C CA . ILE A 1 174 ? -11.422 5.777 -9.688 1 97.31 174 ILE A CA 1
ATOM 1367 C C . ILE A 1 174 ? -12.344 6.664 -10.523 1 97.31 174 ILE A C 1
ATOM 1369 O O . ILE A 1 174 ? -12.055 7.84 -10.742 1 97.31 174 ILE A O 1
ATOM 1373 N N . ASP A 1 175 ? -13.445 6.184 -11.117 1 88.44 175 ASP A N 1
ATOM 1374 C CA . ASP A 1 175 ? -14.398 6.914 -11.945 1 88.44 175 ASP A CA 1
ATOM 1375 C C . ASP A 1 175 ? -15.586 7.41 -11.125 1 88.44 175 ASP A C 1
ATOM 1377 O O . ASP A 1 175 ? -15.984 6.762 -10.156 1 88.44 175 ASP A O 1
ATOM 1381 N N . MET B 1 1 ? -15.508 -11.445 6.105 1 93.19 1 MET B N 1
ATOM 1382 C CA . MET B 1 1 ? -15.172 -10.031 6.285 1 93.19 1 MET B CA 1
ATOM 1383 C C . MET B 1 1 ? -15.945 -9.164 5.297 1 93.19 1 MET B C 1
ATOM 1385 O O . MET B 1 1 ? -15.93 -9.422 4.094 1 93.19 1 MET B O 1
ATOM 1389 N N . ASN B 1 2 ? -16.734 -8.211 5.844 1 96.06 2 ASN B N 1
ATOM 1390 C CA . ASN B 1 2 ? -17.453 -7.27 4.992 1 96.06 2 ASN B CA 1
ATOM 1391 C C . ASN B 1 2 ? -16.656 -5.984 4.773 1 96.06 2 ASN B C 1
ATOM 1393 O O . ASN B 1 2 ? -15.5 -5.891 5.184 1 96.06 2 ASN B O 1
ATOM 1397 N N . ARG B 1 3 ? -17.266 -4.988 4.051 1 98.12 3 ARG B N 1
ATOM 1398 C CA . ARG B 1 3 ? -16.531 -3.773 3.693 1 98.12 3 ARG B CA 1
ATOM 1399 C C . ARG B 1 3 ? -16.125 -2.99 4.938 1 98.12 3 ARG B C 1
ATOM 1401 O O . ARG B 1 3 ? -15.031 -2.432 4.996 1 98.12 3 ARG B O 1
ATOM 1408 N N . ILE B 1 4 ? -16.906 -3.004 5.969 1 98.12 4 ILE B N 1
ATOM 1409 C CA . ILE B 1 4 ? -16.625 -2.256 7.191 1 98.12 4 ILE B CA 1
ATOM 1410 C C . ILE B 1 4 ? -15.469 -2.914 7.945 1 98.12 4 ILE B C 1
ATOM 1412 O O . ILE B 1 4 ? -14.562 -2.229 8.422 1 98.12 4 ILE B O 1
ATOM 1416 N N . GLU B 1 5 ? -15.508 -4.188 8 1 97.62 5 GLU B N 1
ATOM 1417 C CA . GLU B 1 5 ? -14.422 -4.93 8.641 1 97.62 5 GLU B CA 1
ATOM 1418 C C . GLU B 1 5 ? -13.109 -4.742 7.891 1 97.62 5 GLU B C 1
ATOM 1420 O O . GLU B 1 5 ? -12.047 -4.664 8.508 1 97.62 5 GLU B O 1
ATOM 1425 N N . HIS B 1 6 ? -13.203 -4.691 6.586 1 98.06 6 HIS B N 1
ATOM 1426 C CA . HIS B 1 6 ? -12.047 -4.426 5.738 1 98.06 6 HIS B CA 1
ATOM 1427 C C . HIS B 1 6 ? -11.414 -3.078 6.066 1 98.06 6 HIS B C 1
ATOM 1429 O O . HIS B 1 6 ? -10.195 -2.982 6.238 1 98.06 6 HIS B O 1
ATOM 1435 N N . ILE B 1 7 ? -12.203 -2.043 6.176 1 98.62 7 ILE B N 1
ATOM 1436 C CA . ILE B 1 7 ? -11.711 -0.705 6.496 1 98.62 7 ILE B CA 1
ATOM 1437 C C . ILE B 1 7 ? -11.102 -0.701 7.895 1 98.62 7 ILE B C 1
ATOM 1439 O O . ILE B 1 7 ? -10.047 -0.099 8.117 1 98.62 7 ILE B O 1
ATOM 1443 N N . GLY B 1 8 ? -11.766 -1.378 8.82 1 98.5 8 GLY B N 1
ATOM 1444 C CA . GLY B 1 8 ? -11.203 -1.506 10.156 1 98.5 8 GLY B CA 1
ATOM 1445 C C . GLY B 1 8 ? -9.844 -2.174 10.18 1 98.5 8 GLY B C 1
ATOM 1446 O O . GLY B 1 8 ? -8.945 -1.743 10.906 1 98.5 8 GLY B O 1
ATOM 1447 N N . LEU B 1 9 ? -9.664 -3.234 9.391 1 98.62 9 LEU B N 1
ATOM 1448 C CA . LEU B 1 9 ? -8.383 -3.926 9.289 1 98.62 9 LEU B CA 1
ATOM 1449 C C . LEU B 1 9 ? -7.297 -2.984 8.773 1 98.62 9 LEU B C 1
ATOM 1451 O O . LEU B 1 9 ? -6.188 -2.957 9.312 1 98.62 9 LEU B O 1
ATOM 1455 N N . LEU B 1 10 ? -7.648 -2.18 7.785 1 98.81 10 LEU B N 1
ATOM 1456 C CA . LEU B 1 10 ? -6.676 -1.265 7.203 1 98.81 10 LEU B CA 1
ATOM 1457 C C . LEU B 1 10 ? -6.328 -0.147 8.18 1 98.81 10 LEU B C 1
ATOM 1459 O O . LEU B 1 10 ? -5.176 0.288 8.25 1 98.81 10 LEU B O 1
ATOM 1463 N N . ALA B 1 11 ? -7.297 0.32 8.93 1 98.88 11 ALA B N 1
ATOM 1464 C CA . ALA B 1 11 ? -7.035 1.338 9.945 1 98.88 11 ALA B CA 1
ATOM 1465 C C . ALA B 1 11 ? -6.113 0.798 11.039 1 98.88 11 ALA B C 1
ATOM 1467 O O . ALA B 1 11 ? -5.188 1.483 11.477 1 98.88 11 ALA B O 1
ATOM 1468 N N . ASN B 1 12 ? -6.367 -0.413 11.461 1 98.81 12 ASN B N 1
ATOM 1469 C CA . ASN B 1 12 ? -5.504 -1.059 12.445 1 98.81 12 ASN B CA 1
ATOM 1470 C C . ASN B 1 12 ? -4.086 -1.245 11.906 1 98.81 12 ASN B C 1
ATOM 1472 O O . ASN B 1 12 ? -3.111 -0.975 12.609 1 98.81 12 ASN B O 1
ATOM 1476 N N . TYR B 1 13 ? -4.031 -1.703 10.719 1 98.88 13 TYR B N 1
ATOM 1477 C CA . TYR B 1 13 ? -2.729 -1.877 10.086 1 98.88 13 TYR B CA 1
ATOM 1478 C C . TYR B 1 13 ? -1.982 -0.551 10 1 98.88 13 TYR B C 1
ATOM 1480 O O . TYR B 1 13 ? -0.775 -0.495 10.25 1 98.88 13 TYR B O 1
ATOM 1488 N N . ASN B 1 14 ? -2.719 0.466 9.586 1 98.81 14 ASN B N 1
ATOM 1489 C CA . ASN B 1 14 ? -2.137 1.8 9.477 1 98.81 14 ASN B CA 1
ATOM 1490 C C . ASN B 1 14 ? -1.491 2.234 10.789 1 98.81 14 ASN B C 1
ATOM 1492 O O . ASN B 1 14 ? -0.34 2.672 10.805 1 98.81 14 ASN B O 1
ATOM 1496 N N . GLN B 1 15 ? -2.189 2.105 11.867 1 98.88 15 GLN B N 1
ATOM 1497 C CA . GLN B 1 15 ? -1.649 2.488 13.164 1 98.88 15 GLN B CA 1
ATOM 1498 C C . GLN B 1 15 ? -0.465 1.606 13.555 1 98.88 15 GLN B C 1
ATOM 1500 O O . GLN B 1 15 ? 0.56 2.105 14.023 1 98.88 15 GLN B O 1
ATOM 1505 N N . TRP B 1 16 ? -0.598 0.32 13.375 1 98.88 16 TRP B N 1
ATOM 1506 C CA . TRP B 1 16 ? 0.441 -0.652 13.695 1 98.88 16 TRP B CA 1
ATOM 1507 C C . TRP B 1 16 ? 1.731 -0.339 12.945 1 98.88 16 TRP B C 1
ATOM 1509 O O . TRP B 1 16 ? 2.809 -0.291 13.547 1 98.88 16 TRP B O 1
ATOM 1519 N N . MET B 1 17 ? 1.659 -0.057 11.711 1 98.88 17 MET B N 1
ATOM 1520 C CA . MET B 1 17 ? 2.826 0.207 10.875 1 98.88 17 MET B CA 1
ATOM 1521 C C . MET B 1 17 ? 3.439 1.562 11.203 1 98.88 17 MET B C 1
ATOM 1523 O O . MET B 1 17 ? 4.66 1.709 11.219 1 98.88 17 MET B O 1
ATOM 1527 N N . ASN B 1 18 ? 2.551 2.545 11.391 1 98.88 18 ASN B N 1
ATOM 1528 C CA . ASN B 1 18 ? 3.09 3.852 11.75 1 98.88 18 ASN B CA 1
ATOM 1529 C C . ASN B 1 18 ? 3.859 3.797 13.062 1 98.88 18 ASN B C 1
ATOM 1531 O O . ASN B 1 18 ? 4.91 4.426 13.203 1 98.88 18 ASN B O 1
ATOM 1535 N N . ARG B 1 19 ? 3.332 3.072 14.023 1 98.75 19 ARG B N 1
ATOM 1536 C CA . ARG B 1 19 ? 4.055 2.932 15.289 1 98.75 19 ARG B CA 1
ATOM 1537 C C . ARG B 1 19 ? 5.453 2.369 15.055 1 98.75 19 ARG B C 1
ATOM 1539 O O . ARG B 1 19 ? 6.438 2.887 15.594 1 98.75 19 ARG B O 1
ATOM 1546 N N . LYS B 1 20 ? 5.609 1.404 14.273 1 98.81 20 LYS B N 1
ATOM 1547 C CA . LYS B 1 20 ? 6.898 0.783 13.977 1 98.81 20 LYS B CA 1
ATOM 1548 C C . LYS B 1 20 ? 7.82 1.751 13.242 1 98.81 20 LYS B C 1
ATOM 1550 O O . LYS B 1 20 ? 9 1.864 13.57 1 98.81 20 LYS B O 1
ATOM 1555 N N . VAL B 1 21 ? 7.277 2.428 12.258 1 98.88 21 VAL B N 1
ATOM 1556 C CA . VAL B 1 21 ? 8.055 3.348 11.438 1 98.88 21 VAL B CA 1
ATOM 1557 C C . VAL B 1 21 ? 8.586 4.492 12.297 1 98.88 21 VAL B C 1
ATOM 1559 O O . VAL B 1 21 ? 9.766 4.828 12.234 1 98.88 21 VAL B O 1
ATOM 1562 N N . TYR B 1 22 ? 7.734 5.043 13.109 1 98.88 22 TYR B N 1
ATOM 1563 C CA . TYR B 1 22 ? 8.133 6.211 13.891 1 98.88 22 TYR B CA 1
ATOM 1564 C C . TYR B 1 22 ? 9.055 5.812 15.039 1 98.88 22 TYR B C 1
ATOM 1566 O O . TYR B 1 22 ? 9.953 6.57 15.414 1 98.88 22 TYR B O 1
ATOM 1574 N N . GLU B 1 23 ? 8.828 4.609 15.602 1 98.69 23 GLU B N 1
ATOM 1575 C CA . GLU B 1 23 ? 9.781 4.102 16.578 1 98.69 23 GLU B CA 1
ATOM 1576 C C . GLU B 1 23 ? 11.164 3.924 15.969 1 98.69 23 GLU B C 1
ATOM 1578 O O . GLU B 1 23 ? 12.172 4.344 16.547 1 98.69 23 GLU B O 1
ATOM 1583 N N . THR B 1 24 ? 11.227 3.348 14.828 1 98.75 24 THR B N 1
ATOM 1584 C CA . THR B 1 24 ? 12.477 3.105 14.117 1 98.75 24 THR B CA 1
ATOM 1585 C C . THR B 1 24 ? 13.141 4.422 13.719 1 98.75 24 THR B C 1
ATOM 1587 O O . THR B 1 24 ? 14.344 4.609 13.922 1 98.75 24 THR B O 1
ATOM 1590 N N . ALA B 1 25 ? 12.359 5.344 13.164 1 98.75 25 ALA B N 1
ATOM 1591 C CA . ALA B 1 25 ? 12.875 6.652 12.766 1 98.75 25 ALA B CA 1
ATOM 1592 C C . ALA B 1 25 ? 13.367 7.438 13.977 1 98.75 25 ALA B C 1
ATOM 1594 O O . ALA B 1 25 ? 14.336 8.195 13.883 1 98.75 25 ALA B O 1
ATOM 1595 N N . GLY B 1 26 ? 12.656 7.25 15.078 1 97.5 26 GLY B N 1
ATOM 1596 C CA . GLY B 1 26 ? 12.992 7.969 16.297 1 97.5 26 GLY B CA 1
ATOM 1597 C C . GLY B 1 26 ? 14.359 7.613 16.844 1 97.5 26 GLY B C 1
ATOM 1598 O O . GLY B 1 26 ? 14.906 8.336 17.688 1 97.5 26 GLY B O 1
ATOM 1599 N N . ALA B 1 27 ? 14.938 6.527 16.391 1 96.62 27 ALA B N 1
ATOM 1600 C CA . ALA B 1 27 ? 16.25 6.078 16.844 1 96.62 27 ALA B CA 1
ATOM 1601 C C . ALA B 1 27 ? 17.375 6.777 16.062 1 96.62 27 ALA B C 1
ATOM 1603 O O . ALA B 1 27 ? 18.531 6.715 16.453 1 96.62 27 ALA B O 1
ATOM 1604 N N . LEU B 1 28 ? 17.031 7.535 15.078 1 98.5 28 LEU B N 1
ATOM 1605 C CA . LEU B 1 28 ? 18.016 8.227 14.242 1 98.5 28 LEU B CA 1
ATOM 1606 C C . LEU B 1 28 ? 18.281 9.633 14.766 1 98.5 28 LEU B C 1
ATOM 1608 O O . LEU B 1 28 ? 17.453 10.195 15.484 1 98.5 28 LEU B O 1
ATOM 1612 N N . THR B 1 29 ? 19.438 10.203 14.406 1 98.62 29 THR B N 1
ATOM 1613 C CA . THR B 1 29 ? 19.719 11.594 14.742 1 98.62 29 THR B CA 1
ATOM 1614 C C . THR B 1 29 ? 18.891 12.539 13.883 1 98.62 29 THR B C 1
ATOM 1616 O O . THR B 1 29 ? 18.453 12.172 12.789 1 98.62 29 THR B O 1
ATOM 1619 N N . ASP B 1 30 ? 18.719 13.75 14.359 1 98.19 30 ASP B N 1
ATOM 1620 C CA . ASP B 1 30 ? 18.016 14.758 13.57 1 98.19 30 ASP B CA 1
ATOM 1621 C C . ASP B 1 30 ? 18.688 14.961 12.219 1 98.19 30 ASP B C 1
ATOM 1623 O O . ASP B 1 30 ? 18 15.156 11.203 1 98.19 30 ASP B O 1
ATOM 1627 N N . ALA B 1 31 ? 19.984 14.953 12.234 1 98.31 31 ALA B N 1
ATOM 1628 C CA . ALA B 1 31 ? 20.75 15.117 10.992 1 98.31 31 ALA B CA 1
ATOM 1629 C C . ALA B 1 31 ? 20.438 13.992 10.016 1 98.31 31 ALA B C 1
ATOM 1631 O O . ALA B 1 31 ? 20.266 14.227 8.812 1 98.31 31 ALA B O 1
ATOM 1632 N N . ALA B 1 32 ? 20.344 12.773 10.469 1 98.56 32 ALA B N 1
ATOM 1633 C CA . ALA B 1 32 ? 20.031 11.625 9.617 1 98.56 32 ALA B CA 1
ATOM 1634 C C . ALA B 1 32 ? 18.609 11.711 9.062 1 98.56 32 ALA B C 1
ATOM 1636 O O . ALA B 1 32 ? 18.375 11.344 7.914 1 98.56 32 ALA B O 1
ATOM 1637 N N . LEU B 1 33 ? 17.719 12.188 9.859 1 98.81 33 LEU B N 1
ATOM 1638 C CA . LEU B 1 33 ? 16.312 12.266 9.492 1 98.81 33 LEU B CA 1
ATOM 1639 C C . LEU B 1 33 ? 16.094 13.305 8.391 1 98.81 33 LEU B C 1
ATOM 1641 O O . LEU B 1 33 ? 15.219 13.141 7.535 1 98.81 33 LEU B O 1
ATOM 1645 N N . THR B 1 34 ? 16.891 14.305 8.352 1 98.38 34 THR B N 1
ATOM 1646 C CA . THR B 1 34 ? 16.672 15.406 7.426 1 98.38 34 THR B CA 1
ATOM 1647 C C . THR B 1 34 ? 17.625 15.32 6.242 1 98.38 34 THR B C 1
ATOM 1649 O O . THR B 1 34 ? 17.531 16.094 5.289 1 98.38 34 THR B O 1
ATOM 1652 N N . ALA B 1 35 ? 18.594 14.398 6.297 1 98.19 35 ALA B N 1
ATOM 1653 C CA . ALA B 1 35 ? 19.578 14.25 5.223 1 98.19 35 ALA B CA 1
ATOM 1654 C C . ALA B 1 35 ? 18.891 14.07 3.873 1 98.19 35 ALA B C 1
ATOM 1656 O O . ALA B 1 35 ? 17.891 13.352 3.771 1 98.19 35 ALA B O 1
ATOM 1657 N N . ASP B 1 36 ? 19.422 14.758 2.852 1 98.25 36 ASP B N 1
ATOM 1658 C CA . ASP B 1 36 ? 18.938 14.531 1.496 1 98.25 36 ASP B CA 1
ATOM 1659 C C . ASP B 1 36 ? 19.297 13.125 1.011 1 98.25 36 ASP B C 1
ATOM 1661 O O . ASP B 1 36 ? 20.469 12.797 0.862 1 98.25 36 ASP B O 1
ATOM 1665 N N . ARG B 1 37 ? 18.328 12.367 0.788 1 97.94 37 ARG B N 1
ATOM 1666 C CA . ARG B 1 37 ? 18.531 10.984 0.362 1 97.94 37 ARG B CA 1
ATOM 1667 C C . ARG B 1 37 ? 18.047 10.773 -1.067 1 97.94 37 ARG B C 1
ATOM 1669 O O . ARG B 1 37 ? 17.812 9.641 -1.484 1 97.94 37 ARG B O 1
ATOM 1676 N N . HIS B 1 38 ? 17.734 11.836 -1.735 1 97.5 38 HIS B N 1
ATOM 1677 C CA . HIS B 1 38 ? 17.297 11.844 -3.127 1 97.5 38 HIS B CA 1
ATOM 1678 C C . HIS B 1 38 ? 16 11.062 -3.301 1 97.5 38 HIS B C 1
ATOM 1680 O O . HIS B 1 38 ? 15.773 10.453 -4.344 1 97.5 38 HIS B O 1
ATOM 1686 N N . ALA B 1 39 ? 15.242 11.016 -2.234 1 96.31 39 ALA B N 1
ATOM 1687 C CA . ALA B 1 39 ? 13.891 10.461 -2.318 1 96.31 39 ALA B CA 1
ATOM 1688 C C . ALA B 1 39 ? 12.914 11.477 -2.904 1 96.31 39 ALA B C 1
ATOM 1690 O O . ALA B 1 39 ? 13.242 12.656 -3.029 1 96.31 39 ALA B O 1
ATOM 1691 N N . PHE B 1 40 ? 11.75 11.047 -3.291 1 95.75 40 PHE B N 1
ATOM 1692 C CA . PHE B 1 40 ? 10.758 11.914 -3.92 1 95.75 40 PHE B CA 1
ATOM 1693 C C . PHE B 1 40 ? 10.484 13.133 -3.057 1 95.75 40 PHE B C 1
ATOM 1695 O O . PHE B 1 40 ? 10.367 14.25 -3.57 1 95.75 40 PHE B O 1
ATOM 1702 N N . PHE B 1 41 ? 10.438 12.914 -1.723 1 97.31 41 PHE B N 1
ATOM 1703 C CA . PHE B 1 41 ? 10.242 14.031 -0.801 1 97.31 41 PHE B CA 1
ATOM 1704 C C . PHE B 1 41 ? 11.531 14.352 -0.056 1 97.31 41 PHE B C 1
ATOM 1706 O O . PHE B 1 41 ? 11.492 14.836 1.077 1 97.31 41 PHE B O 1
ATOM 1713 N N . GLY B 1 42 ? 12.594 13.93 -0.604 1 97.88 42 GLY B N 1
ATOM 1714 C CA . GLY B 1 42 ? 13.938 14.336 -0.213 1 97.88 42 GLY B CA 1
ATOM 1715 C C . GLY B 1 42 ? 14.508 13.492 0.912 1 97.88 42 GLY B C 1
ATOM 1716 O O . GLY B 1 42 ? 15.586 12.914 0.772 1 97.88 42 GLY B O 1
ATOM 1717 N N . SER B 1 43 ? 13.828 13.43 2.051 1 98.69 43 SER B N 1
ATOM 1718 C CA . SER B 1 43 ? 14.367 12.82 3.26 1 98.69 43 SER B CA 1
ATOM 1719 C C . SER B 1 43 ? 13.336 11.938 3.949 1 98.69 43 SER B C 1
ATOM 1721 O O . SER B 1 43 ? 12.172 11.891 3.527 1 98.69 43 SER B O 1
ATOM 1723 N N . ILE B 1 44 ? 13.797 11.227 4.969 1 98.88 44 ILE B N 1
ATOM 1724 C CA . ILE B 1 44 ? 12.883 10.453 5.809 1 98.88 44 ILE B CA 1
ATOM 1725 C C . ILE B 1 44 ? 11.836 11.375 6.418 1 98.88 44 ILE B C 1
ATOM 1727 O O . ILE B 1 44 ? 10.633 11.125 6.297 1 98.88 44 ILE B O 1
ATOM 1731 N N . LEU B 1 45 ? 12.305 12.5 6.996 1 98.88 45 LEU B N 1
ATOM 1732 C CA . LEU B 1 45 ? 11.398 13.438 7.648 1 98.88 45 LEU B CA 1
ATOM 1733 C C . LEU B 1 45 ? 10.453 14.07 6.633 1 98.88 45 LEU B C 1
ATOM 1735 O O . LEU B 1 45 ? 9.258 14.25 6.91 1 98.88 45 LEU B O 1
ATOM 1739 N N . GLY B 1 46 ? 11.008 14.406 5.469 1 98.81 46 GLY B N 1
ATOM 1740 C CA . GLY B 1 46 ? 10.164 14.961 4.422 1 98.81 46 GLY B CA 1
ATOM 1741 C C . GLY B 1 46 ? 9.055 14.016 3.984 1 98.81 46 GLY B C 1
ATOM 1742 O O . GLY B 1 46 ? 7.914 14.438 3.795 1 98.81 46 GLY B O 1
ATOM 1743 N N . THR B 1 47 ? 9.336 12.766 3.822 1 98.88 47 THR B N 1
ATOM 1744 C CA . THR B 1 47 ? 8.352 11.781 3.402 1 98.88 47 THR B CA 1
ATOM 1745 C C . THR B 1 47 ? 7.293 11.578 4.484 1 98.88 47 THR B C 1
ATOM 1747 O O . THR B 1 47 ? 6.098 11.492 4.184 1 98.88 47 THR B O 1
ATOM 1750 N N . LEU B 1 48 ? 7.711 11.516 5.723 1 98.94 48 LEU B N 1
ATOM 1751 C CA . LEU B 1 48 ? 6.77 11.352 6.824 1 98.94 48 LEU B CA 1
ATOM 1752 C C . LEU B 1 48 ? 5.863 12.57 6.961 1 98.94 48 LEU B C 1
ATOM 1754 O O . LEU B 1 48 ? 4.68 12.438 7.273 1 98.94 48 LEU B O 1
ATOM 1758 N N . ASN B 1 49 ? 6.441 13.766 6.77 1 98.94 49 ASN B N 1
ATOM 1759 C CA . ASN B 1 49 ? 5.609 14.961 6.723 1 98.94 49 ASN B CA 1
ATOM 1760 C C . ASN B 1 49 ? 4.543 14.867 5.637 1 98.94 49 ASN B C 1
ATOM 1762 O O . ASN B 1 49 ? 3.361 15.102 5.895 1 98.94 49 ASN B O 1
ATOM 1766 N N . HIS B 1 50 ? 4.945 14.477 4.457 1 98.81 50 HIS B N 1
ATOM 1767 C CA . HIS B 1 50 ? 4.004 14.352 3.35 1 98.81 50 HIS B CA 1
ATOM 1768 C C . HIS B 1 50 ? 2.85 13.422 3.711 1 98.81 50 HIS B C 1
ATOM 1770 O O . HIS B 1 50 ? 1.688 13.734 3.438 1 98.81 50 HIS B O 1
ATOM 1776 N N . LEU B 1 51 ? 3.184 12.312 4.258 1 98.75 51 LEU B N 1
ATOM 1777 C CA . LEU B 1 51 ? 2.164 11.328 4.605 1 98.75 51 LEU B CA 1
ATOM 1778 C C . LEU B 1 51 ? 1.155 11.914 5.59 1 98.75 51 LEU B C 1
ATOM 1780 O O . LEU B 1 51 ? -0.054 11.734 5.422 1 98.75 51 LEU B O 1
ATOM 1784 N N . THR B 1 52 ? 1.636 12.578 6.582 1 98.75 52 THR B N 1
ATOM 1785 C CA . THR B 1 52 ? 0.782 13.18 7.602 1 98.75 52 THR B CA 1
ATOM 1786 C C . THR B 1 52 ? -0.084 14.281 7 1 98.75 52 THR B C 1
ATOM 1788 O O . THR B 1 52 ? -1.291 14.336 7.25 1 98.75 52 THR B O 1
ATOM 1791 N N . LEU B 1 53 ? 0.507 15.102 6.211 1 98.75 53 LEU B N 1
ATOM 1792 C CA . LEU B 1 53 ? -0.216 16.203 5.59 1 98.75 53 LEU B CA 1
ATOM 1793 C C . LEU B 1 53 ? -1.252 15.688 4.598 1 98.75 53 LEU B C 1
ATOM 1795 O O . LEU B 1 53 ? -2.395 16.156 4.586 1 98.75 53 LEU B O 1
ATOM 1799 N N . GLY B 1 54 ? -0.84 14.742 3.773 1 98.5 54 GLY B N 1
ATOM 1800 C CA . GLY B 1 54 ? -1.778 14.141 2.84 1 98.5 54 GLY B CA 1
ATOM 1801 C C . GLY B 1 54 ? -2.975 13.508 3.521 1 98.5 54 GLY B C 1
ATOM 1802 O O . GLY B 1 54 ? -4.113 13.672 3.076 1 98.5 54 GLY B O 1
ATOM 1803 N N . ASP B 1 55 ? -2.717 12.758 4.586 1 98.81 55 ASP B N 1
ATOM 1804 C CA . ASP B 1 55 ? -3.803 12.164 5.359 1 98.81 55 ASP B CA 1
ATOM 1805 C C . ASP B 1 55 ? -4.754 13.234 5.887 1 98.81 55 ASP B C 1
ATOM 1807 O O . ASP B 1 55 ? -5.973 13.062 5.855 1 98.81 55 ASP B O 1
ATOM 1811 N N . THR B 1 56 ? -4.195 14.312 6.402 1 98.75 56 THR B N 1
ATOM 1812 C CA . THR B 1 56 ? -5.008 15.391 6.945 1 98.75 56 THR B CA 1
ATOM 1813 C C . THR B 1 56 ? -5.941 15.961 5.879 1 98.75 56 THR B C 1
ATOM 1815 O O . THR B 1 56 ? -7.133 16.141 6.125 1 98.75 56 THR B O 1
ATOM 1818 N N . VAL B 1 57 ? -5.445 16.172 4.707 1 98.5 57 VAL B N 1
ATOM 1819 C CA . VAL B 1 57 ? -6.242 16.719 3.607 1 98.5 57 VAL B CA 1
ATOM 1820 C C . VAL B 1 57 ? -7.398 15.766 3.297 1 98.5 57 VAL B C 1
ATOM 1822 O O . VAL B 1 57 ? -8.555 16.203 3.215 1 98.5 57 VAL B O 1
ATOM 1825 N N . TRP B 1 58 ? -7.121 14.523 3.162 1 98.69 58 TRP B N 1
ATOM 1826 C CA . TRP B 1 58 ? -8.156 13.57 2.789 1 98.69 58 TRP B CA 1
ATOM 1827 C C . TRP B 1 58 ? -9.188 13.422 3.906 1 98.69 58 TRP B C 1
ATOM 1829 O O . TRP B 1 58 ? -10.391 13.344 3.645 1 98.69 58 TRP B O 1
ATOM 1839 N N . LEU B 1 59 ? -8.711 13.352 5.148 1 98.81 59 LEU B N 1
ATOM 1840 C CA . LEU B 1 59 ? -9.648 13.227 6.258 1 98.81 59 LEU B CA 1
ATOM 1841 C C . LEU B 1 59 ? -10.578 14.438 6.324 1 98.81 59 LEU B C 1
ATOM 1843 O O . LEU B 1 59 ? -11.766 14.297 6.633 1 98.81 59 LEU B O 1
ATOM 1847 N N . LYS B 1 60 ? -10.07 15.562 6.078 1 98.44 60 LYS B N 1
ATOM 1848 C CA . LYS B 1 60 ? -10.914 16.75 6.051 1 98.44 60 LYS B CA 1
ATOM 1849 C C . LYS B 1 60 ? -11.922 16.688 4.902 1 98.44 60 LYS B C 1
ATOM 1851 O O . LYS B 1 60 ? -13.062 17.125 5.043 1 98.44 60 LYS B O 1
ATOM 1856 N N . ARG B 1 61 ? -11.562 16.156 3.74 1 98.38 61 ARG B N 1
ATOM 1857 C CA . ARG B 1 61 ? -12.516 15.906 2.668 1 98.38 61 ARG B CA 1
ATOM 1858 C C . ARG B 1 61 ? -13.578 14.906 3.111 1 98.38 61 ARG B C 1
ATOM 1860 O O . ARG B 1 61 ? -14.773 15.102 2.848 1 98.38 61 ARG B O 1
ATOM 1867 N N . PHE B 1 62 ? -13.117 13.82 3.797 1 98.56 62 PHE B N 1
ATOM 1868 C CA . PHE B 1 62 ? -14.047 12.797 4.266 1 98.56 62 PHE B CA 1
ATOM 1869 C C . PHE B 1 62 ? -15.047 13.391 5.258 1 98.56 62 PHE B C 1
ATOM 1871 O O . PHE B 1 62 ? -16.188 12.953 5.324 1 98.56 62 PHE B O 1
ATOM 1878 N N . ALA B 1 63 ? -14.625 14.398 6.008 1 97.75 63 ALA B N 1
ATOM 1879 C CA . ALA B 1 63 ? -15.492 15.055 6.98 1 97.75 63 ALA B CA 1
ATOM 1880 C C . ALA B 1 63 ? -16.641 15.789 6.285 1 97.75 63 ALA B C 1
ATOM 1882 O O . ALA B 1 63 ? -17.625 16.156 6.926 1 97.75 63 ALA B O 1
ATOM 1883 N N . GLU B 1 64 ? -16.547 15.992 4.977 1 96.25 64 GLU B N 1
ATOM 1884 C CA . GLU B 1 64 ? -17.594 16.656 4.219 1 96.25 64 GLU B CA 1
ATOM 1885 C C . GLU B 1 64 ? -18.688 15.664 3.816 1 96.25 64 GLU B C 1
ATOM 1887 O O . GLU B 1 64 ? -19.688 16.047 3.213 1 96.25 64 GLU B O 1
ATOM 1892 N N . HIS B 1 65 ? -18.484 14.453 4.102 1 97.94 65 HIS B N 1
ATOM 1893 C CA . HIS B 1 65 ? -19.5 13.445 3.844 1 97.94 65 HIS B CA 1
ATOM 1894 C C . HIS B 1 65 ? -20.828 13.828 4.484 1 97.94 65 HIS B C 1
ATOM 1896 O O . HIS B 1 65 ? -20.859 14.32 5.617 1 97.94 65 HIS B O 1
ATOM 1902 N N . PRO B 1 66 ? -21.922 13.57 3.844 1 97.12 66 PRO B N 1
ATOM 1903 C CA . PRO B 1 66 ? -23.219 14.008 4.344 1 97.12 66 PRO B CA 1
ATOM 1904 C C . PRO B 1 66 ? -23.594 13.352 5.672 1 97.12 66 PRO B C 1
ATOM 1906 O O . PRO B 1 66 ? -24.453 13.859 6.395 1 97.12 66 PRO B O 1
ATOM 1909 N N . ALA B 1 67 ? -22.984 12.273 5.992 1 97 67 ALA B N 1
ATOM 1910 C CA . ALA B 1 67 ? -23.281 11.586 7.25 1 97 67 ALA B CA 1
ATOM 1911 C C . ALA B 1 67 ? -22.828 12.422 8.445 1 97 67 ALA B C 1
ATOM 1913 O O . ALA B 1 67 ? -23.266 12.18 9.578 1 97 67 ALA B O 1
ATOM 1914 N N . GLY B 1 68 ? -21.906 13.367 8.258 1 96.81 68 GLY B N 1
ATOM 1915 C CA . GLY B 1 68 ? -21.469 14.227 9.344 1 96.81 68 GLY B CA 1
ATOM 1916 C C . GLY B 1 68 ? -20.75 13.477 10.445 1 96.81 68 GLY B C 1
ATOM 1917 O O . GLY B 1 68 ? -21.094 13.586 11.617 1 96.81 68 GLY B O 1
ATOM 1918 N N . PHE B 1 69 ? -19.656 12.852 10.188 1 98.06 69 PHE B N 1
ATOM 1919 C CA . PHE B 1 69 ? -18.922 12 11.117 1 98.06 69 PHE B CA 1
ATOM 1920 C C . PHE B 1 69 ? -18.375 12.82 12.281 1 98.06 69 PHE B C 1
ATOM 1922 O O . PHE B 1 69 ? -17.359 13.508 12.148 1 98.06 69 PHE B O 1
ATOM 1929 N N . SER B 1 70 ? -18.922 12.625 13.477 1 98.19 70 SER B N 1
ATOM 1930 C CA . SER B 1 70 ? -18.5 13.352 14.672 1 98.19 70 SER B CA 1
ATOM 1931 C C . SER B 1 70 ? -17.062 12.984 15.047 1 98.19 70 SER B C 1
ATOM 1933 O O . SER B 1 70 ? -16.344 13.805 15.617 1 98.19 70 SER B O 1
ATOM 1935 N N . ALA B 1 71 ? -16.688 11.766 14.711 1 98.25 71 ALA B N 1
ATOM 1936 C CA . ALA B 1 71 ? -15.344 11.297 15.039 1 98.25 71 ALA B CA 1
ATOM 1937 C C . ALA B 1 71 ? -14.281 12.156 14.367 1 98.25 71 ALA B C 1
ATOM 1939 O O . ALA B 1 71 ? -13.125 12.172 14.797 1 98.25 71 ALA B O 1
ATOM 1940 N N . LEU B 1 72 ? -14.617 12.875 13.281 1 98.62 72 LEU B N 1
ATOM 1941 C CA . LEU B 1 72 ? -13.641 13.672 12.539 1 98.62 72 LEU B CA 1
ATOM 1942 C C . LEU B 1 72 ? -13.703 15.133 12.961 1 98.62 72 LEU B C 1
ATOM 1944 O O . LEU B 1 72 ? -12.945 15.961 12.438 1 98.62 72 LEU B O 1
ATOM 1948 N N . ALA B 1 73 ? -14.477 15.469 13.945 1 98.31 73 ALA B N 1
ATOM 1949 C CA . ALA B 1 73 ? -14.68 16.844 14.406 1 98.31 73 ALA B CA 1
ATOM 1950 C C . ALA B 1 73 ? -13.375 17.453 14.906 1 98.31 73 ALA B C 1
ATOM 1952 O O . ALA B 1 73 ? -13.117 18.641 14.711 1 98.31 73 ALA B O 1
ATOM 1953 N N . PRO B 1 74 ? -12.516 16.641 15.547 1 98.5 74 PRO B N 1
ATOM 1954 C CA . PRO B 1 74 ? -11.266 17.219 16.062 1 98.5 74 PRO B CA 1
ATOM 1955 C C . PRO B 1 74 ? -10.406 17.828 14.961 1 98.5 74 PRO B C 1
ATOM 1957 O O . PRO B 1 74 ? -9.555 18.672 15.242 1 98.5 74 PRO B O 1
ATOM 1960 N N . LEU B 1 75 ? -10.594 17.484 13.711 1 98.38 75 LEU B N 1
ATOM 1961 C CA . LEU B 1 75 ? -9.82 18.031 12.602 1 98.38 75 LEU B CA 1
ATOM 1962 C C . LEU B 1 75 ? -10.109 19.516 12.406 1 98.38 75 LEU B C 1
ATOM 1964 O O . LEU B 1 75 ? -9.328 20.219 11.766 1 98.38 75 LEU B O 1
ATOM 1968 N N . ASN B 1 76 ? -11.242 19.969 12.914 1 97.56 76 ASN B N 1
ATOM 1969 C CA . ASN B 1 76 ? -11.609 21.375 12.805 1 97.56 76 ASN B CA 1
ATOM 1970 C C . ASN B 1 76 ? -10.594 22.266 13.516 1 97.56 76 ASN B C 1
ATOM 1972 O O . ASN B 1 76 ? -10.492 23.453 13.211 1 97.56 76 ASN B O 1
ATOM 1976 N N . ALA B 1 77 ? -9.859 21.688 14.391 1 96.62 77 ALA B N 1
ATOM 1977 C CA . ALA B 1 77 ? -8.945 22.469 15.227 1 96.62 77 ALA B CA 1
ATOM 1978 C C . ALA B 1 77 ? -7.613 22.703 14.523 1 96.62 77 ALA B C 1
ATOM 1980 O O . ALA B 1 77 ? -6.762 23.438 15.016 1 96.62 77 ALA B O 1
ATOM 1981 N N . ILE B 1 78 ? -7.426 22.078 13.352 1 96.81 78 ILE B N 1
ATOM 1982 C CA . ILE B 1 78 ? -6.141 22.25 12.688 1 96.81 78 ILE B CA 1
ATOM 1983 C C . ILE B 1 78 ? -6.355 22.766 11.266 1 96.81 78 ILE B C 1
ATOM 1985 O O . ILE B 1 78 ? -7.402 22.531 10.664 1 96.81 78 ILE B O 1
ATOM 1989 N N . ALA B 1 79 ? -5.363 23.469 10.758 1 95.94 79 ALA B N 1
ATOM 1990 C CA . ALA B 1 79 ? -5.445 24.062 9.43 1 95.94 79 ALA B CA 1
ATOM 1991 C C . ALA B 1 79 ? -5.301 23 8.344 1 95.94 79 ALA B C 1
ATOM 1993 O O . ALA B 1 79 ? -4.613 21.984 8.539 1 95.94 79 ALA B O 1
ATOM 1994 N N . THR B 1 80 ? -5.953 23.203 7.176 1 96.5 80 THR B N 1
ATOM 1995 C CA . THR B 1 80 ? -5.73 22.359 6.012 1 96.5 80 THR B CA 1
ATOM 1996 C C . THR B 1 80 ? -4.371 22.641 5.383 1 96.5 80 THR B C 1
ATOM 1998 O O . THR B 1 80 ? -4.055 23.797 5.078 1 96.5 80 THR B O 1
ATOM 2001 N N . PRO B 1 81 ? -3.611 21.578 5.184 1 97.06 81 PRO B N 1
ATOM 2002 C CA . PRO B 1 81 ? -2.33 21.812 4.516 1 97.06 81 PRO B CA 1
ATOM 2003 C C . PRO B 1 81 ? -2.49 22.391 3.113 1 97.06 81 PRO B C 1
ATOM 2005 O O . PRO B 1 81 ? -3.363 21.953 2.355 1 97.06 81 PRO B O 1
ATOM 2008 N N . VAL B 1 82 ? -1.587 23.344 2.707 1 94.06 82 VAL B N 1
ATOM 2009 C CA . VAL B 1 82 ? -1.697 24 1.409 1 94.06 82 VAL B CA 1
ATOM 2010 C C . VAL B 1 82 ? -0.544 23.562 0.508 1 94.06 82 VAL B C 1
ATOM 2012 O O . VAL B 1 82 ? -0.587 23.766 -0.708 1 94.06 82 VAL B O 1
ATOM 2015 N N . ASP B 1 83 ? 0.449 23.016 1.131 1 96.06 83 ASP B N 1
ATOM 2016 C CA . ASP B 1 83 ? 1.627 22.516 0.436 1 96.06 83 ASP B CA 1
ATOM 2017 C C . ASP B 1 83 ? 2.055 21.156 1.004 1 96.06 83 ASP B C 1
ATOM 2019 O O . ASP B 1 83 ? 2.562 21.078 2.125 1 96.06 83 ASP B O 1
ATOM 2023 N N . LEU B 1 84 ? 1.937 20.172 0.202 1 96.81 84 LEU B N 1
ATOM 2024 C CA . LEU B 1 84 ? 2.166 18.812 0.681 1 96.81 84 LEU B CA 1
ATOM 2025 C C . LEU B 1 84 ? 3.654 18.484 0.675 1 96.81 84 LEU B C 1
ATOM 2027 O O . LEU B 1 84 ? 4.055 17.406 1.124 1 96.81 84 LEU B O 1
ATOM 2031 N N . ARG B 1 85 ? 4.512 19.391 0.256 1 96.19 85 ARG B N 1
ATOM 2032 C CA . ARG B 1 85 ? 5.953 19.172 0.273 1 96.19 85 ARG B CA 1
ATOM 2033 C C . ARG B 1 85 ? 6.605 19.906 1.435 1 96.19 85 ARG B C 1
ATOM 2035 O O . ARG B 1 85 ? 7.801 19.75 1.686 1 96.19 85 ARG B O 1
ATOM 2042 N N . GLN B 1 86 ? 5.801 20.656 2.158 1 95.31 86 GLN B N 1
ATOM 2043 C CA . GLN B 1 86 ? 6.332 21.469 3.25 1 95.31 86 GLN B CA 1
ATOM 2044 C C . GLN B 1 86 ? 6.75 20.594 4.43 1 95.31 86 GLN B C 1
ATOM 2046 O O . GLN B 1 86 ? 6.156 19.531 4.672 1 95.31 86 GLN B O 1
ATOM 2051 N N . LEU B 1 87 ? 7.742 21.016 5.141 1 96.88 87 LEU B N 1
ATOM 2052 C CA . LEU B 1 87 ? 8.094 20.438 6.43 1 96.88 87 LEU B CA 1
ATOM 2053 C C . LEU B 1 87 ? 7.324 21.109 7.559 1 96.88 87 LEU B C 1
ATOM 2055 O O . LEU B 1 87 ? 7.898 21.859 8.344 1 96.88 87 LEU B O 1
ATOM 2059 N N . ALA B 1 88 ? 6.094 20.812 7.648 1 97.88 88 ALA B N 1
ATOM 2060 C CA . ALA B 1 88 ? 5.227 21.375 8.672 1 97.88 88 ALA B CA 1
ATOM 2061 C C . ALA B 1 88 ? 5.727 21.031 10.07 1 97.88 88 ALA B C 1
ATOM 2063 O O . ALA B 1 88 ? 5.512 21.797 11.023 1 97.88 88 ALA B O 1
ATOM 2064 N N . PHE B 1 89 ? 6.383 19.875 10.242 1 98.12 89 PHE B N 1
ATOM 2065 C CA . PHE B 1 89 ? 7.039 19.438 11.469 1 98.12 89 PHE B CA 1
ATOM 2066 C C . PHE B 1 89 ? 8.539 19.266 11.25 1 98.12 89 PHE B C 1
ATOM 2068 O O . PHE B 1 89 ? 8.961 18.375 10.508 1 98.12 89 PHE B O 1
ATOM 2075 N N . ALA B 1 90 ? 9.289 20.047 11.906 1 97.44 90 ALA B N 1
ATOM 2076 C CA . ALA B 1 90 ? 10.742 19.969 11.781 1 97.44 90 ALA B CA 1
ATOM 2077 C C . ALA B 1 90 ? 11.328 18.984 12.789 1 97.44 90 ALA B C 1
ATOM 2079 O O . ALA B 1 90 ? 12.461 18.516 12.625 1 97.44 90 ALA B O 1
ATOM 2080 N N . ASP B 1 91 ? 10.516 18.703 13.836 1 97.75 91 ASP B N 1
ATOM 2081 C CA . ASP B 1 91 ? 10.922 17.797 14.914 1 97.75 91 ASP B CA 1
ATOM 2082 C C . ASP B 1 91 ? 10.172 16.469 14.836 1 97.75 91 ASP B C 1
ATOM 2084 O O . ASP B 1 91 ? 8.938 16.453 14.922 1 97.75 91 ASP B O 1
ATOM 2088 N N . ILE B 1 92 ? 10.891 15.406 14.766 1 98.56 92 ILE B N 1
ATOM 2089 C CA . ILE B 1 92 ? 10.297 14.078 14.609 1 98.56 92 ILE B CA 1
ATOM 2090 C C . ILE B 1 92 ? 9.422 13.766 15.82 1 98.56 92 ILE B C 1
ATOM 2092 O O . ILE B 1 92 ? 8.422 13.047 15.703 1 98.56 92 ILE B O 1
ATOM 2096 N N . ARG B 1 93 ? 9.828 14.289 17 1 98.38 93 ARG B N 1
ATOM 2097 C CA . ARG B 1 93 ? 9.031 14.023 18.203 1 98.38 93 ARG B CA 1
ATOM 2098 C C . ARG B 1 93 ? 7.66 14.68 18.094 1 98.38 93 ARG B C 1
ATOM 2100 O O . ARG B 1 93 ? 6.648 14.078 18.453 1 98.38 93 ARG B O 1
ATOM 2107 N N . GLU B 1 94 ? 7.617 15.852 17.594 1 98.62 94 GLU B N 1
ATOM 2108 C CA . GLU B 1 94 ? 6.348 16.531 17.359 1 98.62 94 GLU B CA 1
ATOM 2109 C C . GLU B 1 94 ? 5.531 15.844 16.281 1 98.62 94 GLU B C 1
ATOM 2111 O O . GLU B 1 94 ? 4.32 15.664 16.422 1 98.62 94 GLU B O 1
ATOM 2116 N N . LEU B 1 95 ? 6.18 15.508 15.242 1 98.81 95 LEU B N 1
ATOM 2117 C CA . LEU B 1 95 ? 5.508 14.797 14.164 1 98.81 95 LEU B CA 1
ATOM 2118 C C . LEU B 1 95 ? 4.938 13.477 14.656 1 98.81 95 LEU B C 1
ATOM 2120 O O . LEU B 1 95 ? 3.816 13.102 14.297 1 98.81 95 LEU B O 1
ATOM 2124 N N . SER B 1 96 ? 5.727 12.773 15.43 1 98.81 96 SER B N 1
ATOM 2125 C CA . SER B 1 96 ? 5.301 11.492 15.977 1 98.81 96 SER B CA 1
ATOM 2126 C C . SER B 1 96 ? 4.047 11.641 16.828 1 98.81 96 SER B C 1
ATOM 2128 O O . SER B 1 96 ? 3.119 10.836 16.734 1 98.81 96 SER B O 1
ATOM 2130 N N . ALA B 1 97 ? 4.027 12.602 17.688 1 98.81 97 ALA B N 1
ATOM 2131 C CA . ALA B 1 97 ? 2.855 12.852 18.516 1 98.81 97 ALA B CA 1
ATOM 2132 C C . ALA B 1 97 ? 1.627 13.156 17.672 1 98.81 97 ALA B C 1
ATOM 2134 O O . ALA B 1 97 ? 0.537 12.648 17.938 1 98.81 97 ALA B O 1
ATOM 2135 N N . HIS B 1 98 ? 1.804 13.977 16.672 1 98.75 98 HIS B N 1
ATOM 2136 C CA . HIS B 1 98 ? 0.7 14.305 15.789 1 98.75 98 HIS B CA 1
ATOM 2137 C C . HIS B 1 98 ? 0.219 13.078 15.023 1 98.75 98 HIS B C 1
ATOM 2139 O O . HIS B 1 98 ? -0.987 12.859 14.883 1 98.75 98 HIS B O 1
ATOM 2145 N N . ARG B 1 99 ? 1.146 12.297 14.531 1 98.88 99 ARG B N 1
ATOM 2146 C CA . ARG B 1 99 ? 0.811 11.07 13.82 1 98.88 99 ARG B CA 1
ATOM 2147 C C . ARG B 1 99 ? -0.004 10.133 14.703 1 98.88 99 ARG B C 1
ATOM 2149 O O . ARG B 1 99 ? -0.999 9.555 14.258 1 98.88 99 ARG B O 1
ATOM 2156 N N . ALA B 1 100 ? 0.421 9.961 15.93 1 98.88 100 ALA B N 1
ATOM 2157 C CA . ALA B 1 100 ? -0.298 9.094 16.859 1 98.88 100 ALA B CA 1
ATOM 2158 C C . ALA B 1 100 ? -1.733 9.57 17.062 1 98.88 100 ALA B C 1
ATOM 2160 O O . ALA B 1 100 ? -2.666 8.766 17.078 1 98.88 100 ALA B O 1
ATOM 2161 N N . TRP B 1 101 ? -1.884 10.844 17.234 1 98.88 101 TRP B N 1
ATOM 2162 C CA . TRP B 1 101 ? -3.209 11.438 17.375 1 98.88 101 TRP B CA 1
ATOM 2163 C C . TRP B 1 101 ? -4.055 11.164 16.125 1 98.88 101 TRP B C 1
ATOM 2165 O O . TRP B 1 101 ? -5.207 10.742 16.234 1 98.88 101 TRP B O 1
ATOM 2175 N N . LEU B 1 102 ? -3.504 11.391 14.961 1 98.88 102 LEU B N 1
ATOM 2176 C CA . LEU B 1 102 ? -4.199 11.188 13.688 1 98.88 102 LEU B CA 1
ATOM 2177 C C . LEU B 1 102 ? -4.582 9.727 13.508 1 98.88 102 LEU B C 1
ATOM 2179 O O . LEU B 1 102 ? -5.68 9.422 13.031 1 98.88 102 LEU B O 1
ATOM 2183 N N . ASP B 1 103 ? -3.664 8.812 13.812 1 98.88 103 ASP B N 1
ATOM 2184 C CA . ASP B 1 103 ? -3.943 7.383 13.688 1 98.88 103 ASP B CA 1
ATOM 2185 C C . ASP B 1 103 ? -5.113 6.969 14.578 1 98.88 103 ASP B C 1
ATOM 2187 O O . ASP B 1 103 ? -5.953 6.16 14.172 1 98.88 103 ASP B O 1
ATOM 2191 N N . GLN B 1 104 ? -5.105 7.496 15.789 1 98.88 104 GLN B N 1
ATOM 2192 C CA . GLN B 1 104 ? -6.23 7.195 16.672 1 98.88 104 GLN B CA 1
ATOM 2193 C C . GLN B 1 104 ? -7.535 7.75 16.109 1 98.88 104 GLN B C 1
ATOM 2195 O O . GLN B 1 104 ? -8.578 7.094 16.172 1 98.88 104 GLN B O 1
ATOM 2200 N N . LEU B 1 105 ? -7.52 8.953 15.594 1 98.88 105 LEU B N 1
ATOM 2201 C CA . LEU B 1 105 ? -8.68 9.555 14.953 1 98.88 105 LEU B CA 1
ATOM 2202 C C . LEU B 1 105 ? -9.188 8.688 13.812 1 98.88 105 LEU B C 1
ATOM 2204 O O . LEU B 1 105 ? -10.391 8.469 13.68 1 98.88 105 LEU B O 1
ATOM 2208 N N . ILE B 1 106 ? -8.289 8.203 12.953 1 98.94 106 ILE B N 1
ATOM 2209 C CA . ILE B 1 106 ? -8.633 7.34 11.836 1 98.94 106 ILE B CA 1
ATOM 2210 C C . ILE B 1 106 ? -9.305 6.066 12.344 1 98.94 106 ILE B C 1
ATOM 2212 O O . ILE B 1 106 ? -10.305 5.613 11.789 1 98.94 106 ILE B O 1
ATOM 2216 N N . LEU B 1 107 ? -8.727 5.496 13.391 1 98.81 107 LEU B N 1
ATOM 2217 C CA . LEU B 1 107 ? -9.289 4.281 13.969 1 98.81 107 LEU B CA 1
ATOM 2218 C C . LEU B 1 107 ? -10.703 4.531 14.484 1 98.81 107 LEU B C 1
ATOM 2220 O O . LEU B 1 107 ? -11.617 3.756 14.195 1 98.81 107 LEU B O 1
ATOM 2224 N N . ASP B 1 108 ? -10.883 5.586 15.289 1 98.75 108 ASP B N 1
ATOM 2225 C CA . ASP B 1 108 ? -12.195 5.934 15.828 1 98.75 108 ASP B CA 1
ATOM 2226 C C . ASP B 1 108 ? -13.203 6.176 14.703 1 98.75 108 ASP B C 1
ATOM 2228 O O . ASP B 1 108 ? -14.336 5.703 14.766 1 98.75 108 ASP B O 1
ATOM 2232 N N . TRP B 1 109 ? -12.797 6.895 13.719 1 98.81 109 TRP B N 1
ATOM 2233 C CA . TRP B 1 109 ? -13.648 7.195 12.57 1 98.81 109 TRP B CA 1
ATOM 2234 C C . TRP B 1 109 ? -14.023 5.922 11.82 1 98.81 109 TRP B C 1
ATOM 2236 O O . TRP B 1 109 ? -15.195 5.703 11.508 1 98.81 109 TRP B O 1
ATOM 2246 N N . ALA B 1 110 ? -13.031 5.074 11.523 1 98.62 110 ALA B N 1
ATOM 2247 C CA . ALA B 1 110 ? -13.281 3.814 10.828 1 98.62 110 ALA B CA 1
ATOM 2248 C C . ALA B 1 110 ? -14.32 2.98 11.57 1 98.62 110 ALA B C 1
ATOM 2250 O O . ALA B 1 110 ? -15.188 2.359 10.953 1 98.62 110 ALA B O 1
ATOM 2251 N N . HIS B 1 111 ? -14.258 3.006 12.875 1 97.56 111 HIS B N 1
ATOM 2252 C CA . HIS B 1 111 ? -15.164 2.219 13.703 1 97.56 111 HIS B CA 1
ATOM 2253 C C . HIS B 1 111 ? -16.562 2.822 13.719 1 97.56 111 HIS B C 1
ATOM 2255 O O . HIS B 1 111 ? -17.531 2.156 14.102 1 97.56 111 HIS B O 1
ATOM 2261 N N . SER B 1 112 ? -16.672 4.035 13.336 1 98.06 112 SER B N 1
ATOM 2262 C CA . SER B 1 112 ? -17.969 4.707 13.344 1 98.06 112 SER B CA 1
ATOM 2263 C C . SER B 1 112 ? -18.688 4.531 12.016 1 98.06 112 SER B C 1
ATOM 2265 O O . SER B 1 112 ? -19.859 4.898 11.883 1 98.06 112 SER B O 1
ATOM 2267 N N . LEU B 1 113 ? -18.062 3.98 10.992 1 98.44 113 LEU B N 1
ATOM 2268 C CA . LEU B 1 113 ? -18.625 3.861 9.648 1 98.44 113 LEU B CA 1
ATOM 2269 C C . LEU B 1 113 ? -19.703 2.783 9.602 1 98.44 113 LEU B C 1
ATOM 2271 O O . LEU B 1 113 ? -19.609 1.777 10.312 1 98.44 113 LEU B O 1
ATOM 2275 N N . HIS B 1 114 ? -20.672 3.01 8.75 1 97.88 114 HIS B N 1
ATOM 2276 C CA . HIS B 1 114 ? -21.703 2.041 8.406 1 97.88 114 HIS B CA 1
ATOM 2277 C C . HIS B 1 114 ? -21.703 1.735 6.914 1 97.88 114 HIS B C 1
ATOM 2279 O O . HIS B 1 114 ? -21.25 2.553 6.109 1 97.88 114 HIS B O 1
ATOM 2285 N N . GLU B 1 115 ? -22.25 0.56 6.656 1 97.56 115 GLU B N 1
ATOM 2286 C CA . GLU B 1 115 ? -22.25 0.103 5.27 1 97.56 115 GLU B CA 1
ATOM 2287 C C . GLU B 1 115 ? -22.891 1.141 4.352 1 97.56 115 GLU B C 1
ATOM 2289 O O . GLU B 1 115 ? -22.422 1.365 3.234 1 97.56 115 GLU B O 1
ATOM 2294 N N . SER B 1 116 ? -23.938 1.744 4.805 1 97.69 116 SER B N 1
ATOM 2295 C CA . SER B 1 116 ? -24.688 2.686 3.967 1 97.69 116 SER B CA 1
ATOM 2296 C C . SER B 1 116 ? -23.828 3.908 3.631 1 97.69 116 SER B C 1
ATOM 2298 O O . SER B 1 116 ? -24.062 4.566 2.613 1 97.69 116 SER B O 1
ATOM 2300 N N . HIS B 1 117 ? -22.891 4.254 4.492 1 98.44 117 HIS B N 1
ATOM 2301 C CA . HIS B 1 117 ? -21.984 5.363 4.211 1 98.44 117 HIS B CA 1
ATOM 2302 C C . HIS B 1 117 ? -21.156 5.094 2.963 1 98.44 117 HIS B C 1
ATOM 2304 O O . HIS B 1 117 ? -20.859 6.012 2.195 1 98.44 117 HIS B O 1
ATOM 2310 N N . LEU B 1 118 ? -20.766 3.801 2.721 1 98.31 118 LEU B N 1
ATOM 2311 C CA . LEU B 1 118 ? -19.844 3.398 1.668 1 98.31 118 LEU B CA 1
ATOM 2312 C C . LEU B 1 118 ? -20.531 3.404 0.308 1 98.31 118 LEU B C 1
ATOM 2314 O O . LEU B 1 118 ? -19.875 3.359 -0.729 1 98.31 118 LEU B O 1
ATOM 2318 N N . ASP B 1 119 ? -21.812 3.52 0.331 1 97.62 119 ASP B N 1
ATOM 2319 C CA . ASP B 1 119 ? -22.578 3.463 -0.912 1 97.62 119 ASP B CA 1
ATOM 2320 C C . ASP B 1 119 ? -22.75 4.855 -1.518 1 97.62 119 ASP B C 1
ATOM 2322 O O . ASP B 1 119 ? -23.266 4.996 -2.627 1 97.62 119 ASP B O 1
ATOM 2326 N N . GLN B 1 120 ? -22.234 5.902 -0.875 1 97.12 120 GLN B N 1
ATOM 2327 C CA . GLN B 1 120 ? -22.391 7.277 -1.33 1 97.12 120 GLN B CA 1
ATOM 2328 C C . GLN B 1 120 ? -21.203 7.719 -2.172 1 97.12 120 GLN B C 1
ATOM 2330 O O . GLN B 1 120 ? -20.172 7.039 -2.207 1 97.12 120 GLN B O 1
ATOM 2335 N N . ARG B 1 121 ? -21.516 8.758 -2.938 1 97.56 121 ARG B N 1
ATOM 2336 C CA . ARG B 1 121 ? -20.422 9.5 -3.549 1 97.56 121 ARG B CA 1
ATOM 2337 C C . ARG B 1 121 ? -20.016 10.695 -2.688 1 97.56 121 ARG B C 1
ATOM 2339 O O . ARG B 1 121 ? -20.844 11.25 -1.961 1 97.56 121 ARG B O 1
ATOM 2346 N N . LEU B 1 122 ? -18.766 11.016 -2.74 1 98.25 122 LEU B N 1
ATOM 2347 C CA . LEU B 1 122 ? -18.281 12.18 -2.004 1 98.25 122 LEU B CA 1
ATOM 2348 C C . LEU B 1 122 ? -17.906 13.312 -2.959 1 98.25 122 LEU B C 1
ATOM 2350 O O . LEU B 1 122 ? -17.141 13.102 -3.902 1 98.25 122 LEU B O 1
ATOM 2354 N N . SER B 1 123 ? -18.469 14.461 -2.766 1 97.81 123 SER B N 1
ATOM 2355 C CA . SER B 1 123 ? -18.047 15.688 -3.439 1 97.81 123 SER B CA 1
ATOM 2356 C C . SER B 1 123 ? -16.953 16.391 -2.67 1 97.81 123 SER B C 1
ATOM 2358 O O . SER B 1 123 ? -17.062 16.609 -1.46 1 97.81 123 SER B O 1
ATOM 2360 N N . TYR B 1 124 ? -15.906 16.688 -3.381 1 97 124 TYR B N 1
ATOM 2361 C CA . TYR B 1 124 ? -14.773 17.359 -2.766 1 97 124 TYR B CA 1
ATOM 2362 C C . TYR B 1 124 ? -14.031 18.219 -3.785 1 97 124 TYR B C 1
ATOM 2364 O O . TYR B 1 124 ? -14.453 18.312 -4.941 1 97 124 TYR B O 1
ATOM 2372 N N . HIS B 1 125 ? -13.016 18.938 -3.35 1 95.5 125 HIS B N 1
ATOM 2373 C CA . HIS B 1 125 ? -12.18 19.734 -4.227 1 95.5 125 HIS B CA 1
ATOM 2374 C C . HIS B 1 125 ? -10.719 19.312 -4.148 1 95.5 125 HIS B C 1
ATOM 2376 O O . HIS B 1 125 ? -10.227 18.969 -3.07 1 95.5 125 HIS B O 1
ATOM 2382 N N . SER B 1 126 ? -10.102 19.297 -5.34 1 92.75 126 SER B N 1
ATOM 2383 C CA . SER B 1 126 ? -8.664 19.078 -5.332 1 92.75 126 SER B CA 1
ATOM 2384 C C . SER B 1 126 ? -7.93 20.234 -4.664 1 92.75 126 SER B C 1
ATOM 2386 O O . SER B 1 126 ? -8.547 21.25 -4.32 1 92.75 126 SER B O 1
ATOM 2388 N N . MET B 1 127 ? -6.656 20.047 -4.461 1 90.12 127 MET B N 1
ATOM 2389 C CA . MET B 1 127 ? -5.852 21.109 -3.85 1 90.12 127 MET B CA 1
ATOM 2390 C C . MET B 1 127 ? -5.848 22.359 -4.719 1 90.12 127 MET B C 1
ATOM 2392 O O . MET B 1 127 ? -5.73 23.469 -4.203 1 90.12 127 MET B O 1
ATOM 2396 N N . GLY B 1 128 ? -6.062 22.203 -5.984 1 90.19 128 GLY B N 1
ATOM 2397 C CA . GLY B 1 128 ? -6.141 23.312 -6.906 1 90.19 128 GLY B CA 1
ATOM 2398 C C . GLY B 1 128 ? -7.523 23.938 -6.977 1 90.19 128 GLY B C 1
ATOM 2399 O O . GLY B 1 128 ? -7.766 24.844 -7.777 1 90.19 128 GLY B O 1
ATOM 2400 N N . GLY B 1 129 ? -8.461 23.422 -6.281 1 92.69 129 GLY B N 1
ATOM 2401 C CA . GLY B 1 129 ? -9.797 24 -6.203 1 92.69 129 GLY B CA 1
ATOM 2402 C C . GLY B 1 129 ? -10.766 23.406 -7.211 1 92.69 129 GLY B C 1
ATOM 2403 O O . GLY B 1 129 ? -11.891 23.875 -7.348 1 92.69 129 GLY B O 1
ATOM 2404 N N . VAL B 1 130 ? -10.383 22.391 -7.887 1 94.69 130 VAL B N 1
ATOM 2405 C CA . VAL B 1 130 ? -11.227 21.781 -8.906 1 94.69 130 VAL B CA 1
ATOM 2406 C C . VAL B 1 130 ? -12.234 20.844 -8.242 1 94.69 130 VAL B C 1
ATOM 2408 O O . VAL B 1 130 ? -11.852 19.938 -7.488 1 94.69 130 VAL B O 1
ATOM 2411 N N . ALA B 1 131 ? -13.477 21 -8.578 1 96.56 131 ALA B N 1
ATOM 2412 C CA . ALA B 1 131 ? -14.539 20.156 -8.039 1 96.56 131 ALA B CA 1
ATOM 2413 C C . ALA B 1 131 ? -14.445 18.734 -8.578 1 96.56 131 ALA B C 1
ATOM 2415 O O . ALA B 1 131 ? -14.164 18.531 -9.758 1 96.56 131 ALA B O 1
ATOM 2416 N N . SER B 1 132 ? -14.602 17.781 -7.637 1 96.06 132 SER B N 1
ATOM 2417 C CA . SER B 1 132 ? -14.602 16.359 -7.988 1 96.06 132 SER B CA 1
ATOM 2418 C C . SER B 1 132 ? -15.664 15.594 -7.207 1 96.06 132 SER B C 1
ATOM 2420 O O . SER B 1 132 ? -16.125 16.062 -6.16 1 96.06 132 SER B O 1
ATOM 2422 N N . GLU B 1 133 ? -16.109 14.547 -7.773 1 97.56 133 GLU B N 1
ATOM 2423 C CA . GLU B 1 133 ? -17.031 13.617 -7.121 1 97.56 133 GLU B CA 1
ATOM 2424 C C . GLU B 1 133 ? -16.672 12.172 -7.449 1 97.56 133 GLU B C 1
ATOM 2426 O O . GLU B 1 133 ? -16.578 11.797 -8.625 1 97.56 133 GLU B O 1
ATOM 2431 N N . LYS B 1 134 ? -16.484 11.32 -6.414 1 97.5 134 LYS B N 1
ATOM 2432 C CA . LYS B 1 134 ? -16.094 9.93 -6.605 1 97.5 134 LYS B CA 1
ATOM 2433 C C . LYS B 1 134 ? -16.75 9.023 -5.574 1 97.5 134 LYS B C 1
ATOM 2435 O O . LYS B 1 134 ? -17.219 9.492 -4.531 1 97.5 134 LYS B O 1
ATOM 2440 N N . PRO B 1 135 ? -16.906 7.719 -5.906 1 98.06 135 PRO B N 1
ATOM 2441 C CA . PRO B 1 135 ? -17.438 6.797 -4.898 1 98.06 135 PRO B CA 1
ATOM 2442 C C . PRO B 1 135 ? -16.625 6.812 -3.602 1 98.06 135 PRO B C 1
ATOM 2444 O O . PRO B 1 135 ? -15.398 6.652 -3.631 1 98.06 135 PRO B O 1
ATOM 2447 N N . PHE B 1 136 ? -17.328 6.93 -2.471 1 98.56 136 PHE B N 1
ATOM 2448 C CA . PHE B 1 136 ? -16.688 7.117 -1.175 1 98.56 136 PHE B CA 1
ATOM 2449 C C . PHE B 1 136 ? -15.805 5.926 -0.833 1 98.56 136 PHE B C 1
ATOM 2451 O O . PHE B 1 136 ? -14.656 6.098 -0.416 1 98.56 136 PHE B O 1
ATOM 2458 N N . PHE B 1 137 ? -16.219 4.711 -1.071 1 98.69 137 PHE B N 1
ATOM 2459 C CA . PHE B 1 137 ? -15.438 3.525 -0.75 1 98.69 137 PHE B CA 1
ATOM 2460 C C . PHE B 1 137 ? -14.164 3.479 -1.589 1 98.69 137 PHE B C 1
ATOM 2462 O O . PHE B 1 137 ? -13.109 3.062 -1.105 1 98.69 137 PHE B O 1
ATOM 2469 N N . GLY B 1 138 ? -14.234 3.859 -2.828 1 98.5 138 GLY B N 1
ATOM 2470 C CA . GLY B 1 138 ? -13.039 3.98 -3.652 1 98.5 138 GLY B CA 1
ATOM 2471 C C . GLY B 1 138 ? -12.031 4.973 -3.104 1 98.5 138 GLY B C 1
ATOM 2472 O O . GLY B 1 138 ? -10.828 4.727 -3.137 1 98.5 138 GLY B O 1
ATOM 2473 N N . LEU B 1 139 ? -12.516 6.07 -2.596 1 98.62 139 LEU B N 1
ATOM 2474 C CA . LEU B 1 139 ? -11.641 7.09 -2.018 1 98.62 139 LEU B CA 1
ATOM 2475 C C . LEU B 1 139 ? -10.977 6.574 -0.746 1 98.62 139 LEU B C 1
ATOM 2477 O O . LEU B 1 139 ? -9.812 6.875 -0.485 1 98.62 139 LEU B O 1
ATOM 2481 N N . LEU B 1 140 ? -11.719 5.801 0.037 1 98.75 140 LEU B N 1
ATOM 2482 C CA . LEU B 1 140 ? -11.109 5.176 1.205 1 98.75 140 LEU B CA 1
ATOM 2483 C C . LEU B 1 140 ? -10.016 4.195 0.789 1 98.75 140 LEU B C 1
ATOM 2485 O O . LEU B 1 140 ? -8.961 4.133 1.422 1 98.75 140 LEU B O 1
ATOM 2489 N N . THR B 1 141 ? -10.273 3.441 -0.289 1 98.69 141 THR B N 1
ATOM 2490 C CA . THR B 1 141 ? -9.273 2.523 -0.823 1 98.69 141 THR B CA 1
ATOM 2491 C C . THR B 1 141 ? -8 3.275 -1.218 1 98.69 141 THR B C 1
ATOM 2493 O O . THR B 1 141 ? -6.895 2.863 -0.868 1 98.69 141 THR B O 1
ATOM 2496 N N . HIS B 1 142 ? -8.172 4.41 -1.848 1 98.75 142 HIS B N 1
ATOM 2497 C CA . HIS B 1 142 ? -7.031 5.242 -2.221 1 98.75 142 HIS B CA 1
ATOM 2498 C C . HIS B 1 142 ? -6.293 5.754 -0.988 1 98.75 142 HIS B C 1
ATOM 2500 O O . HIS B 1 142 ? -5.062 5.746 -0.95 1 98.75 142 HIS B O 1
ATOM 2506 N N . PHE B 1 143 ? -7.098 6.18 -0.018 1 98.88 143 PHE B N 1
ATOM 2507 C CA . PHE B 1 143 ? -6.555 6.746 1.213 1 98.88 143 PHE B CA 1
ATOM 2508 C C . PHE B 1 143 ? -5.57 5.777 1.862 1 98.88 143 PHE B C 1
ATOM 2510 O O . PHE B 1 143 ? -4.418 6.129 2.111 1 98.88 143 PHE B O 1
ATOM 2517 N N . PHE B 1 144 ? -5.938 4.547 2.051 1 98.94 144 PHE B N 1
ATOM 2518 C CA . PHE B 1 144 ? -5.086 3.57 2.717 1 98.94 144 PHE B CA 1
ATOM 2519 C C . PHE B 1 144 ? -3.98 3.09 1.784 1 98.94 144 PHE B C 1
ATOM 2521 O O . PHE B 1 144 ? -2.854 2.846 2.221 1 98.94 144 PHE B O 1
ATOM 2528 N N . ASN B 1 145 ? -4.238 2.945 0.499 1 98.88 145 ASN B N 1
ATOM 2529 C CA . ASN B 1 145 ? -3.227 2.557 -0.478 1 98.88 145 ASN B CA 1
ATOM 2530 C C . ASN B 1 145 ? -2.096 3.58 -0.552 1 98.88 145 ASN B C 1
ATOM 2532 O O . ASN B 1 145 ? -0.922 3.211 -0.62 1 98.88 145 ASN B O 1
ATOM 2536 N N . HIS B 1 146 ? -2.479 4.844 -0.559 1 98.88 146 HIS B N 1
ATOM 2537 C CA . HIS B 1 146 ? -1.521 5.941 -0.586 1 98.88 146 HIS B CA 1
ATOM 2538 C C . HIS B 1 146 ? -0.589 5.891 0.619 1 98.88 146 HIS B C 1
ATOM 2540 O O . HIS B 1 146 ? 0.625 6.059 0.479 1 98.88 146 HIS B O 1
ATOM 2546 N N . GLN B 1 147 ? -1.178 5.637 1.758 1 98.88 147 GLN B N 1
ATOM 2547 C CA . GLN B 1 147 ? -0.38 5.512 2.975 1 98.88 147 GLN B CA 1
ATOM 2548 C C . GLN B 1 147 ? 0.634 4.379 2.854 1 98.88 147 GLN B C 1
ATOM 2550 O O . GLN B 1 147 ? 1.811 4.555 3.176 1 98.88 147 GLN B O 1
ATOM 2555 N N . THR B 1 148 ? 0.165 3.238 2.408 1 98.88 148 THR B N 1
ATOM 2556 C CA . THR B 1 148 ? 1.035 2.076 2.258 1 98.88 148 THR B CA 1
ATOM 2557 C C . THR B 1 148 ? 2.184 2.383 1.302 1 98.88 148 THR B C 1
ATOM 2559 O O . THR B 1 148 ? 3.338 2.045 1.579 1 98.88 148 THR B O 1
ATOM 2562 N N . HIS B 1 149 ? 1.87 3.076 0.203 1 98.88 149 HIS B N 1
ATOM 2563 C CA . HIS B 1 149 ? 2.883 3.443 -0.78 1 98.88 149 HIS B CA 1
ATOM 2564 C C . HIS B 1 149 ? 3.98 4.293 -0.149 1 98.88 149 HIS B C 1
ATOM 2566 O O . HIS B 1 149 ? 5.164 3.957 -0.24 1 98.88 149 HIS B O 1
ATOM 2572 N N . HIS B 1 150 ? 3.621 5.285 0.52 1 98.81 150 HIS B N 1
ATOM 2573 C CA . HIS B 1 150 ? 4.613 6.215 1.047 1 98.81 150 HIS B CA 1
ATOM 2574 C C . HIS B 1 150 ? 5.344 5.621 2.246 1 98.81 150 HIS B C 1
ATOM 2576 O O . HIS B 1 150 ? 6.527 5.895 2.455 1 98.81 150 HIS B O 1
ATOM 2582 N N . ARG B 1 151 ? 4.66 4.77 3.045 1 98.81 151 ARG B N 1
ATOM 2583 C CA . ARG B 1 151 ? 5.398 4.039 4.07 1 98.81 151 ARG B CA 1
ATOM 2584 C C . ARG B 1 151 ? 6.434 3.111 3.443 1 98.81 151 ARG B C 1
ATOM 2586 O O . ARG B 1 151 ? 7.523 2.926 3.992 1 98.81 151 ARG B O 1
ATOM 2593 N N . GLY B 1 152 ? 6.047 2.508 2.307 1 98.69 152 GLY B N 1
ATOM 2594 C CA . GLY B 1 152 ? 7.035 1.727 1.577 1 98.69 152 GLY B CA 1
ATOM 2595 C C . GLY B 1 152 ? 8.266 2.525 1.207 1 98.69 152 GLY B C 1
ATOM 2596 O O . GLY B 1 152 ? 9.391 2.045 1.364 1 98.69 152 GLY B O 1
ATOM 2597 N N . GLN B 1 153 ? 8.055 3.744 0.772 1 98.69 153 GLN B N 1
ATOM 2598 C CA . GLN B 1 153 ? 9.18 4.617 0.458 1 98.69 153 GLN B CA 1
ATOM 2599 C C . GLN B 1 153 ? 10.047 4.859 1.689 1 98.69 153 GLN B C 1
ATOM 2601 O O . GLN B 1 153 ? 11.273 4.758 1.618 1 98.69 153 GLN B O 1
ATOM 2606 N N . VAL B 1 154 ? 9.391 5.086 2.801 1 98.75 154 VAL B N 1
ATOM 2607 C CA . VAL B 1 154 ? 10.102 5.395 4.043 1 98.75 154 VAL B CA 1
ATOM 2608 C C . VAL B 1 154 ? 10.914 4.18 4.488 1 98.75 154 VAL B C 1
ATOM 2610 O O . VAL B 1 154 ? 12.039 4.324 4.973 1 98.75 154 VAL B O 1
ATOM 2613 N N . THR B 1 155 ? 10.375 2.977 4.379 1 98.75 155 THR B N 1
ATOM 2614 C CA . THR B 1 155 ? 11.086 1.795 4.859 1 98.75 155 THR B CA 1
ATOM 2615 C C . THR B 1 155 ? 12.375 1.586 4.078 1 98.75 155 THR B C 1
ATOM 2617 O O . THR B 1 155 ? 13.367 1.105 4.629 1 98.75 155 THR B O 1
ATOM 2620 N N . THR B 1 156 ? 12.367 1.989 2.797 1 98.75 156 THR B N 1
ATOM 2621 C CA . THR B 1 156 ? 13.602 1.934 2.025 1 98.75 156 THR B CA 1
ATOM 2622 C C . THR B 1 156 ? 14.641 2.893 2.598 1 98.75 156 THR B C 1
ATOM 2624 O O . THR B 1 156 ? 15.805 2.52 2.789 1 98.75 156 THR B O 1
ATOM 2627 N N . LEU B 1 157 ? 14.203 4.082 2.875 1 98.88 157 LEU B N 1
ATOM 2628 C CA . LEU B 1 157 ? 15.109 5.094 3.408 1 98.88 157 LEU B CA 1
ATOM 2629 C C . LEU B 1 157 ? 15.648 4.68 4.773 1 98.88 157 LEU B C 1
ATOM 2631 O O . LEU B 1 157 ? 16.812 4.902 5.078 1 98.88 157 LEU B O 1
ATOM 2635 N N . LEU B 1 158 ? 14.781 4.094 5.594 1 98.81 158 LEU B N 1
ATOM 2636 C CA . LEU B 1 158 ? 15.203 3.615 6.906 1 98.81 158 LEU B CA 1
ATOM 2637 C C . LEU B 1 158 ? 16.219 2.484 6.773 1 98.81 158 LEU B C 1
ATOM 2639 O O . LEU B 1 158 ? 17.234 2.477 7.469 1 98.81 158 LEU B O 1
ATOM 2643 N N . SER B 1 159 ? 15.992 1.587 5.852 1 98.19 159 SER B N 1
ATOM 2644 C CA . SER B 1 159 ? 16.969 0.53 5.582 1 98.19 159 SER B CA 1
ATOM 2645 C C . SER B 1 159 ? 18.312 1.108 5.184 1 98.19 159 SER B C 1
ATOM 2647 O O . SER B 1 159 ? 19.359 0.656 5.664 1 98.19 159 SER B O 1
ATOM 2649 N N . GLN B 1 160 ? 18.297 2.129 4.379 1 98.25 160 GLN B N 1
ATOM 2650 C CA . GLN B 1 160 ? 19.516 2.764 3.889 1 98.25 160 GLN B CA 1
ATOM 2651 C C . GLN B 1 160 ? 20.25 3.5 5.012 1 98.25 160 GLN B C 1
ATOM 2653 O O . GLN B 1 160 ? 21.453 3.717 4.938 1 98.25 160 GLN B O 1
ATOM 2658 N N . ALA B 1 161 ? 19.484 3.883 5.996 1 98.06 161 ALA B N 1
ATOM 2659 C CA . ALA B 1 161 ? 20.062 4.547 7.164 1 98.06 161 ALA B CA 1
ATOM 2660 C C . ALA B 1 161 ? 20.562 3.529 8.188 1 98.06 161 ALA B C 1
ATOM 2662 O O . ALA B 1 161 ? 21.078 3.9 9.242 1 98.06 161 ALA B O 1
ATOM 2663 N N . GLY B 1 162 ? 20.344 2.223 7.949 1 97.19 162 GLY B N 1
ATOM 2664 C CA . GLY B 1 162 ? 20.922 1.164 8.766 1 97.19 162 GLY B CA 1
ATOM 2665 C C . GLY B 1 162 ? 19.984 0.677 9.859 1 97.19 162 GLY B C 1
ATOM 2666 O O . GLY B 1 162 ? 20.422 -0.001 10.789 1 97.19 162 GLY B O 1
ATOM 2667 N N . VAL B 1 163 ? 18.703 1.067 9.789 1 97.81 163 VAL B N 1
ATOM 2668 C CA . VAL B 1 163 ? 17.75 0.627 10.797 1 97.81 163 VAL B CA 1
ATOM 2669 C C . 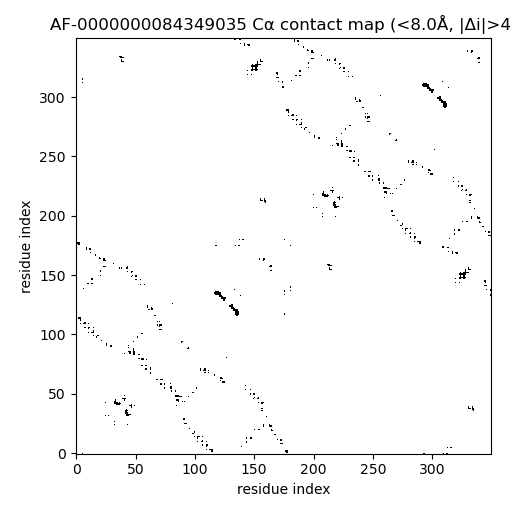VAL B 1 163 ? 16.625 -0.17 10.125 1 97.81 163 VAL B C 1
ATOM 2671 O O . VAL B 1 163 ? 16.297 0.079 8.961 1 97.81 163 VAL B O 1
ATOM 2674 N N . ASP B 1 164 ? 16.062 -1.08 10.859 1 96.12 164 ASP B N 1
ATOM 2675 C CA . ASP B 1 164 ? 15.094 -2.033 10.32 1 96.12 164 ASP B CA 1
ATOM 2676 C C . ASP B 1 164 ? 13.758 -1.921 11.039 1 96.12 164 ASP B C 1
ATOM 2678 O O . ASP B 1 164 ? 13.688 -2.082 12.266 1 96.12 164 ASP B O 1
ATOM 2682 N N . VAL B 1 165 ? 12.672 -1.789 10.297 1 97.81 165 VAL B N 1
ATOM 2683 C CA . VAL B 1 165 ? 11.328 -1.606 10.836 1 97.81 165 VAL B CA 1
ATOM 2684 C C . VAL B 1 165 ? 10.766 -2.951 11.289 1 97.81 165 VAL B C 1
ATOM 2686 O O . VAL B 1 165 ? 9.852 -3.002 12.109 1 97.81 165 VAL B O 1
ATOM 2689 N N . GLY B 1 166 ? 11.273 -4.059 10.805 1 97.44 166 GLY B N 1
ATOM 2690 C CA . GLY B 1 166 ? 10.758 -5.383 11.109 1 97.44 166 GLY B CA 1
ATOM 2691 C C . GLY B 1 166 ? 9.625 -5.805 10.188 1 97.44 166 GLY B C 1
ATOM 2692 O O . GLY B 1 166 ? 9.57 -5.383 9.031 1 97.44 166 GLY B O 1
ATOM 2693 N N . ASP B 1 167 ? 8.797 -6.66 10.68 1 97.44 167 ASP B N 1
ATOM 2694 C CA . ASP B 1 167 ? 7.711 -7.215 9.867 1 97.44 167 ASP B CA 1
ATOM 2695 C C . ASP B 1 167 ? 6.746 -6.117 9.422 1 97.44 167 ASP B C 1
ATOM 2697 O O . ASP B 1 167 ? 6.312 -5.297 10.234 1 97.44 167 ASP B O 1
ATOM 2701 N N . THR B 1 168 ? 6.422 -6.094 8.164 1 98.12 168 THR B N 1
ATOM 2702 C CA . THR B 1 168 ? 5.535 -5.062 7.633 1 98.12 168 THR B CA 1
ATOM 2703 C C . THR B 1 168 ? 4.27 -5.688 7.055 1 98.12 168 THR B C 1
ATOM 2705 O O . THR B 1 168 ? 3.404 -4.98 6.535 1 98.12 168 THR B O 1
ATOM 2708 N N . ASP B 1 169 ? 4.121 -6.988 7.113 1 98.31 169 ASP B N 1
ATOM 2709 C CA . ASP B 1 169 ? 3.025 -7.664 6.422 1 98.31 169 ASP B CA 1
ATOM 2710 C C . ASP B 1 169 ? 1.716 -7.516 7.191 1 98.31 169 ASP B C 1
ATOM 2712 O O . ASP B 1 169 ? 1.628 -7.902 8.359 1 98.31 169 ASP B O 1
ATOM 2716 N N . LEU B 1 170 ? 0.721 -7.016 6.484 1 98.62 170 LEU B N 1
ATOM 2717 C CA . LEU B 1 170 ? -0.633 -6.91 7.016 1 98.62 170 LEU B CA 1
ATOM 2718 C C . LEU B 1 170 ? -1.121 -8.258 7.535 1 98.62 170 LEU B C 1
ATOM 2720 O O . LEU B 1 170 ? -1.98 -8.312 8.414 1 98.62 170 LEU B O 1
ATOM 2724 N N . LEU B 1 171 ? -0.58 -9.32 7.098 1 97.5 171 LEU B N 1
ATOM 2725 C CA . LEU B 1 171 ? -0.898 -10.703 7.445 1 97.5 171 LEU B CA 1
ATOM 2726 C C . LEU B 1 171 ? -0.863 -10.898 8.961 1 97.5 171 LEU B C 1
ATOM 2728 O O . LEU B 1 171 ? -1.645 -11.688 9.5 1 97.5 171 LEU B O 1
ATOM 2732 N N . ALA B 1 172 ? -0.015 -10.188 9.617 1 96.88 172 ALA B N 1
ATOM 2733 C CA . ALA B 1 172 ? 0.192 -10.312 11.055 1 96.88 172 ALA B CA 1
ATOM 2734 C C . ALA B 1 172 ? -1.058 -9.898 11.828 1 96.88 172 ALA B C 1
ATOM 2736 O O . ALA B 1 172 ? -1.208 -10.234 13.008 1 96.88 172 ALA B O 1
ATOM 2737 N N . LEU B 1 173 ? -1.97 -9.195 11.195 1 98.19 173 LEU B N 1
ATOM 2738 C CA . LEU B 1 173 ? -3.123 -8.633 11.891 1 98.19 173 LEU B CA 1
ATOM 2739 C C . LEU B 1 173 ? -4.406 -9.344 11.477 1 98.19 173 LEU B C 1
ATOM 2741 O O . LEU B 1 173 ? -5.496 -8.977 11.914 1 98.19 173 LEU B O 1
ATOM 2745 N N . ILE B 1 174 ? -4.281 -10.273 10.547 1 97.31 174 ILE B N 1
ATOM 2746 C CA . ILE B 1 174 ? -5.449 -11.023 10.102 1 97.31 174 ILE B CA 1
ATOM 2747 C C . ILE B 1 174 ? -5.656 -12.242 11 1 97.31 174 ILE B C 1
ATOM 2749 O O . ILE B 1 174 ? -4.75 -13.062 11.156 1 97.31 174 ILE B O 1
ATOM 2753 N N . ASP B 1 175 ? -6.781 -12.422 11.711 1 88.25 175 ASP B N 1
ATOM 2754 C CA . ASP B 1 175 ? -7.098 -13.531 12.609 1 88.25 175 ASP B CA 1
ATOM 2755 C C . ASP B 1 175 ? -7.918 -14.602 11.898 1 88.25 175 ASP B C 1
ATOM 2757 O O . ASP B 1 175 ? -8.695 -14.297 10.992 1 88.25 175 ASP B O 1
#

Secondary structure (DSSP, 8-state):
--HHHHHHHHHHHHHHHHHHHHHHHTTS-HHHHHS---BTTBSHHHHHHHHHHHHHHHHHHHTTSTT--GGGGGGGGSPPPS-TTS-S---HHHHHHHHHHHHHHHHHHHHH--HHHHTSEEEEE-TT--EEEEEHHHHHHHHHHHHHHHHHHHHHHHHHTT-------GGGG--/--HHHHHHHHHHHHHHHHHHHHHHHTTS-HHHHHS---BTTBSHHHHHHHHHHHHHHHHHHHTTSTT--GGGGGGGGSPPPS-TTS-S---HHHHHHHHHHHHHHHHHHHHH--HHHHTSEEEEE-TT--EEEEEHHHHHHHHHHHHHHHHHHHHHHHHHTT-------GGGG--

Radius of gyration: 19.75 Å; Cα contacts (8 Å, |Δi|>4): 475; chains: 2; bounding box: 49×50×38 Å

Solvent-accessible surface area (backbone atoms only — not comparable to full-atom values): 19375 Å² total; per-residue (Å²): 113,54,75,61,54,48,50,40,51,52,35,50,44,51,39,55,50,49,53,37,48,48,55,50,56,64,75,50,54,73,65,64,34,60,38,80,64,49,32,91,52,30,20,54,47,35,42,53,32,24,52,54,39,50,50,49,47,50,51,57,45,57,45,60,36,90,85,55,55,69,59,53,52,72,55,74,80,52,83,78,72,89,54,64,81,46,65,87,53,86,44,68,68,60,41,47,54,50,47,53,51,50,37,50,40,50,38,53,35,45,70,68,60,51,73,74,62,37,68,35,69,36,67,43,61,46,98,87,64,48,79,45,69,36,45,36,47,59,51,52,52,31,54,56,48,51,50,37,23,54,51,17,28,42,52,29,50,36,31,56,71,73,45,77,66,68,89,79,62,58,60,81,75,62,107,115,54,75,61,54,48,49,40,50,50,36,51,44,50,40,56,50,48,52,37,48,49,56,50,57,64,73,51,52,72,66,64,34,60,38,79,64,48,31,90,53,30,20,53,48,37,42,54,33,24,53,53,39,50,50,51,46,52,52,57,46,57,46,60,36,89,83,54,54,68,59,51,52,71,56,74,79,52,83,78,72,91,55,63,81,47,66,86,53,87,44,67,69,59,41,47,54,51,49,53,53,51,37,50,39,48,39,54,35,44,70,67,60,52,73,74,61,37,68,35,68,37,68,44,61,47,96,86,65,49,79,46,68,38,44,36,46,59,52,51,51,29,55,56,49,51,50,38,23,53,50,17,30,42,52,30,50,38,31,56,71,74,46,76,66,69,88,78,62,57,60,79,74,62,107

Foldseek 3Di:
DDLLVVLLLLLVLLLVLLVLLLVLLVVDDLCQQQQQPVFPLRGLLQLLQLLLLVLLQLLVLVCQQPVNQPLSVVSVVDDRDLDSSDNPDSDSVVSSVSSNVSSVSSNVSSNVDDPVSQQDKGWDADSVGHIDIDRPSVSSVVSSVVSVVSSVSSQVSSVVVVTHSPDSDSVVSDD/DDLLVVLLLLLVLLLVLLVLLLVLLVVDDLCQQQQQPVFPLRGLLQLLQLLLLVLLQLLVLVCQQPVNQPLSVVSVVDDRDLDSSDNPDSDSVVSSVSSNVSSVSSNVSSNVDDPVSQQDKGWDADSVGHIDIDRPSVSSVVSSVVSVVSSVSSQVSSVVVVTHSPDSDSVVSDD

Organism: NCBI:txid76758

pLDDT: mean 97.85, std 1.59, range [88.25, 98.94]

Nearest PDB structures (foldseek):
  8fx9-assembly1_A-2  TM=6.788E-01  e=1.658E-03  Mycobacterium tuberculosis
  1rxq-assembly1_B  TM=7.073E-01  e=7.633E-03  Bacillus subtilis
  2nsg-assembly1_A  TM=5.364E-01  e=1.997E-01  Corynebacterium glutamicum
  2nsf-assembly1_A  TM=4.284E-01  e=1.243E-01  Corynebacterium glutamicum
  6ivm-assembly1_E  TM=3.241E-01  e=7.963E+00  Klebsiella pneumoniae